Protein AF-A0A4V1LN68-F1 (afdb_monomer_lite)

Radius of gyration: 24.45 Å; chains: 1; bounding box: 50×99×62 Å

Structure (mmCIF, N/CA/C/O backbone):
data_AF-A0A4V1LN68-F1
#
_entry.id   AF-A0A4V1LN68-F1
#
loop_
_atom_site.group_PDB
_atom_site.id
_atom_site.type_symbol
_atom_site.label_atom_id
_atom_site.label_alt_id
_atom_site.label_comp_id
_atom_site.label_asym_id
_atom_site.label_entity_id
_atom_site.label_seq_id
_atom_site.pdbx_PDB_ins_code
_atom_site.Cartn_x
_atom_site.Cartn_y
_atom_site.Cartn_z
_atom_site.occupancy
_atom_site.B_iso_or_equiv
_atom_site.auth_seq_id
_atom_site.auth_comp_id
_atom_site.auth_asym_id
_atom_site.auth_atom_id
_atom_site.pdbx_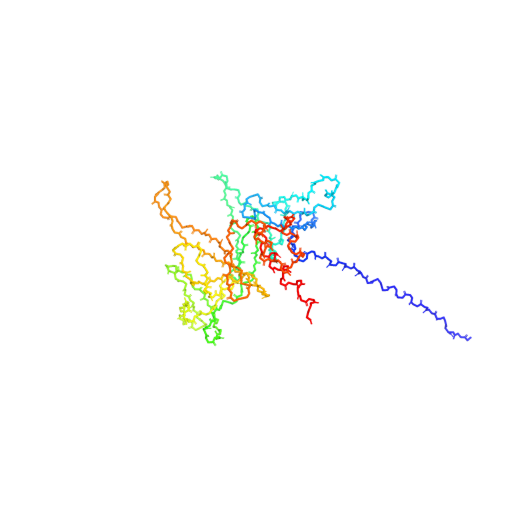PDB_model_num
ATOM 1 N N . MET A 1 1 ? -8.115 -66.560 36.938 1.00 42.66 1 MET A N 1
ATOM 2 C CA . MET A 1 1 ? -8.074 -66.387 35.471 1.00 42.66 1 MET A CA 1
ATOM 3 C C . MET A 1 1 ? -8.540 -64.966 35.202 1.00 42.66 1 MET A C 1
ATOM 5 O O . MET A 1 1 ? -9.551 -64.562 35.757 1.00 42.66 1 MET A O 1
ATOM 9 N N . ILE A 1 2 ? -7.684 -64.181 34.559 1.00 44.59 2 ILE A N 1
ATOM 10 C CA . ILE A 1 2 ? -7.639 -62.715 34.603 1.00 44.59 2 ILE A CA 1
ATOM 11 C C . ILE A 1 2 ? -7.965 -62.177 33.198 1.00 44.59 2 ILE A C 1
ATOM 13 O O . ILE A 1 2 ? -7.605 -62.824 32.218 1.00 44.59 2 ILE A O 1
ATOM 17 N N . LEU A 1 3 ? -8.537 -60.965 33.171 1.00 42.34 3 LEU A N 1
ATOM 18 C CA . LEU A 1 3 ? -8.740 -59.994 32.075 1.00 42.34 3 LEU A CA 1
ATOM 19 C C . LEU A 1 3 ? -10.069 -60.057 31.279 1.00 42.34 3 LEU A C 1
ATOM 21 O O . LEU A 1 3 ? -10.573 -61.148 31.033 1.00 42.34 3 LEU A O 1
ATOM 25 N N . PRO A 1 4 ? -10.577 -58.913 30.745 1.00 52.09 4 PRO A N 1
ATOM 26 C CA . PRO A 1 4 ? -10.216 -57.515 31.043 1.00 52.09 4 PRO A CA 1
ATOM 27 C C . PRO A 1 4 ? -11.391 -56.551 31.301 1.00 52.09 4 PRO A C 1
ATOM 29 O O . PRO A 1 4 ? -12.467 -56.622 30.709 1.00 52.09 4 PRO A O 1
ATOM 32 N N . HIS A 1 5 ? -11.083 -55.543 32.120 1.00 48.06 5 HIS A N 1
ATOM 33 C CA . HIS A 1 5 ? -11.736 -54.240 32.149 1.00 48.06 5 HIS A CA 1
ATOM 34 C C . HIS A 1 5 ? -11.824 -53.628 30.743 1.00 48.06 5 HIS A C 1
ATOM 36 O O . HIS A 1 5 ? -10.808 -53.358 30.104 1.00 48.06 5 HIS A O 1
ATOM 42 N N . LYS A 1 6 ? -13.046 -53.332 30.292 1.00 47.41 6 LYS A N 1
ATOM 43 C CA . LYS A 1 6 ? -13.277 -52.368 29.213 1.00 47.41 6 LYS A CA 1
ATOM 44 C C . LYS A 1 6 ? -13.117 -50.966 29.791 1.00 47.41 6 LYS A C 1
ATOM 46 O O . LYS A 1 6 ? -14.078 -50.359 30.253 1.00 47.41 6 LYS A O 1
ATOM 51 N N . SER A 1 7 ? -11.883 -50.478 29.788 1.00 51.97 7 SER A N 1
ATOM 52 C CA . SER A 1 7 ? -11.580 -49.062 29.964 1.00 51.97 7 SER A CA 1
ATOM 53 C C . SER A 1 7 ? -12.221 -48.299 28.806 1.00 51.97 7 SER A C 1
ATOM 55 O O . SER A 1 7 ? -11.706 -48.305 27.689 1.00 51.97 7 SER A O 1
ATOM 57 N N . PHE A 1 8 ? -13.378 -47.687 29.052 1.00 51.31 8 PHE A N 1
ATOM 58 C CA . PHE A 1 8 ? -13.959 -46.711 28.139 1.00 51.31 8 PHE A CA 1
ATOM 59 C C . PHE A 1 8 ? -13.068 -45.471 28.219 1.00 51.31 8 PHE A C 1
ATOM 61 O O . PHE A 1 8 ? -13.162 -44.662 29.140 1.00 51.31 8 PHE A O 1
ATOM 68 N N . LEU A 1 9 ? -12.101 -45.412 27.309 1.00 52.09 9 LEU A N 1
ATOM 69 C CA . LEU A 1 9 ? -11.161 -44.316 27.173 1.00 52.09 9 LEU A CA 1
ATOM 70 C C . LEU A 1 9 ? -11.972 -43.115 26.684 1.00 52.09 9 LEU A C 1
ATOM 72 O O . LEU A 1 9 ? -12.271 -42.984 25.499 1.00 52.09 9 LEU A O 1
ATOM 76 N N . LEU A 1 10 ? -12.411 -42.291 27.635 1.00 47.72 10 LEU A N 1
ATOM 77 C CA . LEU A 1 10 ? -13.058 -41.013 27.391 1.00 47.72 10 LEU A CA 1
ATOM 78 C C . LEU A 1 10 ? -11.982 -40.089 26.816 1.00 47.72 10 LEU A C 1
ATOM 80 O O . LEU A 1 10 ? -11.320 -39.341 27.532 1.00 47.72 10 LEU A O 1
ATOM 84 N N . LEU A 1 11 ? -11.735 -40.232 25.515 1.00 51.72 11 LEU A N 1
ATOM 85 C CA . LEU A 1 11 ? -10.884 -39.345 24.747 1.00 51.72 11 LEU A CA 1
ATOM 86 C C . LEU A 1 11 ? -11.639 -38.017 24.656 1.00 51.72 11 LEU A C 1
ATOM 88 O O . LEU A 1 11 ? -12.382 -37.758 23.712 1.00 51.72 11 LEU A O 1
ATOM 92 N N . ALA A 1 12 ? -11.506 -37.202 25.701 1.00 53.25 12 ALA A N 1
ATOM 93 C CA . ALA A 1 12 ? -11.827 -35.794 25.645 1.00 53.25 12 ALA A CA 1
ATOM 94 C C . ALA A 1 12 ? -10.918 -35.196 24.569 1.00 53.25 12 ALA A C 1
ATOM 96 O O . ALA A 1 12 ? -9.774 -34.825 24.827 1.00 53.25 12 ALA A O 1
ATOM 97 N N . PHE A 1 13 ? -11.424 -35.156 23.337 1.00 49.31 13 PHE A N 1
ATOM 98 C CA . PHE A 1 13 ? -10.959 -34.245 22.310 1.00 49.31 13 PHE A CA 1
ATOM 99 C C . PHE A 1 13 ? -11.198 -32.838 22.863 1.00 49.31 13 PHE A C 1
ATOM 101 O O . PHE A 1 13 ? -12.195 -32.181 22.577 1.00 49.31 13 PHE A O 1
ATOM 108 N N . VAL A 1 14 ? -10.266 -32.373 23.692 1.00 48.75 14 VAL A N 1
ATOM 109 C CA . VAL A 1 14 ? -10.004 -30.955 23.872 1.00 48.75 14 VAL A CA 1
ATOM 110 C C . VAL A 1 14 ? -9.409 -30.525 22.539 1.00 48.75 14 VAL A C 1
ATOM 112 O O . VAL A 1 14 ? -8.200 -30.396 22.394 1.00 48.75 14 VAL A O 1
ATOM 115 N N . ILE A 1 15 ? -10.260 -30.402 21.516 1.00 51.56 15 ILE A N 1
ATOM 116 C CA . ILE A 1 15 ? -9.952 -29.536 20.391 1.00 51.56 15 ILE A CA 1
ATOM 117 C C . ILE A 1 15 ? -9.868 -28.178 21.068 1.00 51.56 15 ILE A C 1
ATOM 119 O O . ILE A 1 15 ? -10.894 -27.706 21.573 1.00 51.56 15 ILE A O 1
ATOM 123 N N . PRO A 1 16 ? -8.685 -27.554 21.170 1.00 46.03 16 PRO A N 1
ATOM 124 C CA . PRO A 1 16 ? -8.695 -26.158 21.492 1.00 46.03 16 PRO A CA 1
ATOM 125 C C . PRO A 1 16 ? -9.410 -25.531 20.301 1.00 46.03 16 PRO A C 1
ATOM 127 O O . PRO A 1 16 ? -8.868 -25.444 19.199 1.00 46.03 16 PRO A O 1
ATOM 130 N N . LEU A 1 17 ? -10.666 -25.142 20.509 1.00 41.31 17 LEU A N 1
ATOM 131 C CA . LEU A 1 17 ? -11.310 -24.103 19.732 1.00 41.31 17 LEU A CA 1
ATOM 132 C C . LEU A 1 17 ? -10.496 -22.837 20.018 1.00 41.31 17 LEU A C 1
ATOM 134 O O . LEU A 1 17 ? -10.944 -21.926 20.706 1.00 41.31 17 LEU A O 1
ATOM 138 N N . PHE A 1 18 ? -9.255 -22.789 19.527 1.00 40.06 18 PHE A N 1
ATOM 139 C CA . PHE A 1 18 ? -8.615 -21.543 19.193 1.00 40.06 18 PHE A CA 1
ATOM 140 C C . PHE A 1 18 ? -9.486 -21.006 18.074 1.00 40.06 18 PHE A C 1
ATOM 142 O O . PHE A 1 18 ? -9.263 -21.268 16.894 1.00 40.06 18 PHE A O 1
ATOM 149 N N . SER A 1 19 ? -10.556 -20.321 18.471 1.00 37.38 19 SER A N 1
ATOM 150 C CA . SER A 1 19 ? -11.294 -19.434 17.608 1.00 37.38 19 SER A CA 1
ATOM 151 C C . SER A 1 19 ? -10.300 -18.357 17.193 1.00 37.38 19 SER A C 1
ATOM 153 O O . SER A 1 19 ? -10.249 -17.268 17.764 1.00 37.38 19 SER A O 1
ATOM 155 N N . PHE A 1 20 ? -9.481 -18.661 16.191 1.00 41.38 20 PHE A N 1
ATOM 156 C CA . PHE A 1 20 ? -8.832 -17.672 15.358 1.00 41.38 20 PHE A CA 1
ATOM 157 C C . PHE A 1 20 ? -9.918 -17.005 14.510 1.00 41.38 20 PHE A C 1
ATOM 159 O O . PHE A 1 20 ? -9.852 -16.978 13.293 1.00 41.38 20 PHE A O 1
ATOM 166 N N . SER A 1 21 ? -10.917 -16.409 15.162 1.00 40.12 21 SER A N 1
ATOM 167 C CA . SER A 1 21 ? -11.626 -15.278 14.586 1.00 40.12 21 SER A CA 1
ATOM 168 C C . SER A 1 21 ? -10.712 -14.065 14.761 1.00 40.12 21 SER A C 1
ATOM 170 O O . SER A 1 21 ? -11.018 -13.123 15.492 1.00 40.12 21 SER A O 1
ATOM 172 N N . GLN A 1 22 ? -9.529 -14.116 14.140 1.00 54.28 22 GLN A N 1
ATOM 173 C CA . GLN A 1 22 ? -8.776 -12.900 13.879 1.00 54.28 22 GLN A CA 1
ATOM 174 C C . GLN A 1 22 ? -9.647 -12.111 12.906 1.00 54.28 22 GLN A C 1
ATOM 176 O O . GLN A 1 22 ? -10.048 -12.647 11.881 1.00 54.28 22 GLN A O 1
ATOM 181 N N . ASN A 1 23 ? -10.016 -10.877 13.241 1.00 67.50 23 ASN A N 1
ATOM 182 C CA . ASN A 1 23 ? -10.786 -10.028 12.335 1.00 67.50 23 ASN A CA 1
ATOM 183 C C . ASN A 1 23 ? -9.949 -9.761 11.066 1.00 67.50 23 ASN A C 1
ATOM 185 O O . ASN A 1 23 ? -9.193 -8.794 11.026 1.00 67.50 23 ASN A O 1
ATOM 189 N N . GLU A 1 24 ? -10.051 -10.625 10.049 1.00 71.31 24 GLU A N 1
ATOM 190 C CA . GLU A 1 24 ? -9.116 -10.698 8.906 1.00 71.31 24 GLU A CA 1
ATOM 191 C C . GLU A 1 24 ? -9.056 -9.421 8.054 1.00 71.31 24 GLU A C 1
ATOM 193 O O . GLU A 1 24 ? -8.094 -9.190 7.311 1.00 71.31 24 GLU A O 1
ATOM 198 N N . PHE A 1 25 ? -10.082 -8.581 8.183 1.00 86.69 25 PHE A N 1
ATOM 199 C CA . PHE A 1 25 ? -10.267 -7.336 7.441 1.00 86.69 25 PHE A CA 1
ATOM 200 C C . PHE A 1 25 ? -10.075 -6.089 8.309 1.00 86.69 25 PHE A C 1
ATOM 202 O O . PHE A 1 25 ? -10.583 -5.018 7.972 1.00 86.69 25 PHE A O 1
ATOM 209 N N . LEU A 1 26 ? -9.387 -6.225 9.443 1.00 91.38 26 LEU A N 1
ATOM 210 C CA . LEU A 1 26 ? -8.980 -5.113 10.293 1.00 91.38 26 LEU A CA 1
ATOM 211 C C . LEU A 1 26 ? -7.458 -5.044 10.402 1.00 91.38 26 LEU A C 1
ATOM 213 O O . LEU A 1 26 ? -6.753 -6.054 10.365 1.00 91.38 26 LEU A O 1
ATOM 217 N N . ASP A 1 27 ? -6.981 -3.825 10.605 1.00 95.69 27 ASP A N 1
ATOM 218 C CA . ASP A 1 27 ? -5.644 -3.569 11.111 1.00 95.69 27 ASP A CA 1
ATOM 219 C C . ASP A 1 27 ? -5.596 -3.888 12.612 1.00 95.69 27 ASP A C 1
ATOM 221 O O . ASP A 1 27 ? -6.621 -4.076 13.281 1.00 95.69 27 ASP A O 1
ATOM 225 N N . TYR A 1 28 ? -4.394 -3.903 13.179 1.00 96.25 28 TYR A N 1
ATOM 226 C CA . TYR A 1 28 ? -4.253 -3.942 14.630 1.00 96.25 28 TYR A CA 1
ATOM 227 C C . TYR A 1 28 ? -2.987 -3.253 15.115 1.00 96.25 28 TYR A C 1
ATOM 229 O O . TYR A 1 28 ? -1.998 -3.122 14.396 1.00 96.25 28 TYR A O 1
ATOM 237 N N . GLY A 1 29 ? -3.000 -2.858 16.382 1.00 96.19 29 GLY A N 1
ATOM 238 C CA . GLY A 1 29 ? -1.821 -2.418 17.113 1.00 96.19 29 GLY A CA 1
ATOM 239 C C . GLY A 1 29 ? -1.496 -3.391 18.240 1.00 96.19 29 GLY A C 1
ATOM 240 O O . GLY A 1 29 ? -2.403 -3.870 18.912 1.00 96.19 29 GLY A O 1
ATOM 241 N N . ILE A 1 30 ? -0.206 -3.655 18.460 1.00 97.12 30 ILE A N 1
ATOM 242 C CA . ILE A 1 30 ? 0.302 -4.383 19.631 1.00 97.12 30 ILE A CA 1
ATOM 243 C C . ILE A 1 30 ? 1.003 -3.387 20.546 1.00 97.12 30 ILE A C 1
ATOM 245 O O . ILE A 1 30 ? 1.971 -2.722 20.145 1.00 97.12 30 ILE A O 1
ATOM 249 N N . ASP A 1 31 ? 0.480 -3.231 21.755 1.00 96.00 31 ASP A N 1
ATOM 250 C CA . ASP A 1 31 ? 0.953 -2.231 22.700 1.00 96.00 31 ASP A CA 1
ATOM 251 C C . ASP A 1 31 ? 2.236 -2.686 23.426 1.00 96.00 31 ASP A C 1
ATOM 253 O O . ASP A 1 31 ? 2.820 -3.742 23.154 1.00 96.00 31 ASP A O 1
ATOM 257 N N . ARG A 1 32 ? 2.729 -1.871 24.362 1.00 93.44 32 ARG A N 1
ATOM 258 C CA . ARG A 1 32 ? 3.939 -2.214 25.125 1.00 93.44 32 ARG A CA 1
ATOM 259 C C . ARG A 1 32 ? 3.742 -3.418 26.052 1.00 93.44 32 ARG A C 1
ATOM 261 O O . ARG A 1 32 ? 4.716 -4.138 26.270 1.00 93.44 32 ARG A O 1
ATOM 268 N N . LYS A 1 33 ? 2.516 -3.663 26.521 1.00 95.81 33 LYS A N 1
ATOM 269 C CA . LYS A 1 33 ? 2.124 -4.801 27.364 1.00 95.81 33 LYS A CA 1
ATOM 270 C C . LYS A 1 33 ? 1.866 -6.089 26.568 1.00 95.81 33 LYS A C 1
ATOM 272 O O . LYS A 1 33 ? 1.777 -7.144 27.179 1.00 95.81 33 LYS A O 1
ATOM 277 N N . ASN A 1 34 ? 1.912 -6.028 25.232 1.00 95.06 34 ASN A N 1
ATOM 278 C CA . ASN A 1 34 ? 1.533 -7.092 24.286 1.00 95.06 34 ASN A CA 1
ATOM 279 C C . ASN A 1 34 ? 0.021 -7.276 24.113 1.00 95.06 34 ASN A C 1
ATOM 281 O O . ASN A 1 34 ? -0.400 -8.270 23.523 1.00 95.06 34 ASN A O 1
ATOM 285 N N . ASP A 1 35 ? -0.779 -6.309 24.547 1.00 94.94 35 ASP A N 1
ATOM 286 C CA . ASP A 1 35 ? -2.206 -6.306 24.265 1.00 94.94 35 ASP A CA 1
ATOM 287 C C . ASP A 1 35 ? -2.425 -5.925 22.796 1.00 94.94 35 ASP A C 1
ATOM 289 O O . ASP A 1 35 ? -1.753 -5.037 22.255 1.00 94.94 35 ASP A O 1
ATOM 293 N N . THR A 1 36 ? -3.338 -6.635 22.131 1.00 95.31 36 THR A N 1
ATOM 294 C CA . THR A 1 36 ? -3.666 -6.412 20.718 1.00 95.31 36 THR A CA 1
ATOM 295 C C . THR A 1 36 ? -5.019 -5.732 20.601 1.00 95.31 36 THR A C 1
ATOM 297 O O . THR A 1 36 ? -6.026 -6.273 21.055 1.00 95.31 36 THR A O 1
ATOM 300 N N . THR A 1 37 ? -5.049 -4.584 19.934 1.00 95.44 37 THR A N 1
ATOM 301 C CA . THR A 1 37 ? -6.282 -3.847 19.645 1.00 95.44 37 THR A CA 1
ATOM 302 C C . THR A 1 37 ? -6.549 -3.893 18.150 1.00 95.44 37 THR A C 1
ATOM 304 O O . THR A 1 37 ? -5.720 -3.428 17.367 1.00 95.44 37 THR A O 1
ATOM 307 N N . TYR A 1 38 ? -7.706 -4.422 17.753 1.00 95.69 38 TYR A N 1
ATOM 308 C CA . TYR A 1 38 ? -8.130 -4.497 16.354 1.00 95.69 38 TYR A CA 1
ATOM 309 C C . TYR A 1 38 ? -8.967 -3.276 15.973 1.00 95.69 38 TYR A C 1
ATOM 311 O O . TYR A 1 38 ? -9.812 -2.821 16.744 1.00 95.69 38 TYR A O 1
ATOM 319 N N . GLY A 1 39 ? -8.761 -2.749 14.772 1.00 95.25 39 GLY A N 1
ATOM 320 C CA . GLY A 1 39 ? -9.480 -1.569 14.309 1.00 95.25 39 GLY A CA 1
ATOM 321 C C . GLY A 1 39 ? -9.096 -1.152 12.900 1.00 95.25 39 GLY A C 1
ATOM 322 O O . GLY A 1 39 ? -8.467 -1.901 12.163 1.00 95.25 39 GLY A O 1
ATOM 323 N N . THR A 1 40 ? -9.479 0.061 12.521 1.00 95.50 40 THR A N 1
ATOM 324 C CA . THR A 1 40 ? -9.001 0.698 11.290 1.00 95.50 40 THR A CA 1
ATOM 325 C C . THR A 1 40 ? -8.002 1.785 11.626 1.00 95.50 40 THR A C 1
ATOM 327 O O . THR A 1 40 ? -8.240 2.600 12.522 1.00 95.50 40 THR A O 1
ATOM 330 N N . ILE A 1 41 ? -6.868 1.809 10.929 1.00 95.00 41 ILE A N 1
ATOM 331 C CA . ILE A 1 41 ? -5.905 2.894 11.096 1.00 95.00 41 ILE A CA 1
ATOM 332 C C . ILE A 1 41 ? -6.352 4.101 10.261 1.00 95.00 41 ILE A C 1
ATOM 334 O O . ILE A 1 41 ? -6.748 3.957 9.107 1.00 95.00 41 ILE A O 1
ATOM 338 N N . ARG A 1 42 ? -6.325 5.293 10.866 1.00 91.81 42 ARG A N 1
ATOM 339 C CA . ARG A 1 42 ? -6.735 6.571 10.264 1.00 91.81 42 ARG A CA 1
ATOM 340 C C . ARG A 1 42 ? -5.713 7.664 10.536 1.00 91.81 42 ARG A C 1
ATOM 342 O O . ARG A 1 42 ? -4.994 7.605 11.535 1.00 91.81 42 ARG A O 1
ATOM 349 N N . ASN A 1 43 ? -5.664 8.682 9.681 1.00 84.69 43 ASN A N 1
ATOM 350 C CA . ASN A 1 43 ? -4.685 9.773 9.712 1.00 84.69 43 ASN A CA 1
ATOM 351 C C . ASN A 1 43 ? -3.233 9.266 9.753 1.00 84.69 43 ASN A C 1
ATOM 353 O O . ASN A 1 43 ? -2.347 9.889 10.344 1.00 84.69 43 ASN A O 1
ATOM 357 N N . ALA A 1 44 ? -3.028 8.116 9.113 1.00 71.06 44 ALA A N 1
ATOM 358 C CA . ALA A 1 44 ? -1.832 7.287 9.043 1.00 71.06 44 ALA A CA 1
ATOM 359 C C . ALA A 1 44 ? -0.498 8.045 8.924 1.00 71.06 44 ALA A C 1
ATOM 361 O O . ALA A 1 44 ? 0.482 7.718 9.587 1.00 71.06 44 ALA A O 1
ATOM 362 N N . ILE A 1 45 ? -0.469 9.059 8.060 1.00 66.69 45 ILE A N 1
ATOM 363 C CA . ILE A 1 45 ? 0.752 9.764 7.644 1.00 66.69 45 ILE A CA 1
ATOM 364 C C . ILE A 1 45 ? 1.072 10.940 8.589 1.00 66.69 45 ILE A C 1
ATOM 366 O O . ILE A 1 45 ? 2.148 11.531 8.532 1.00 66.69 45 ILE A O 1
ATOM 370 N N . THR A 1 46 ? 0.162 11.282 9.505 1.00 71.00 46 THR A N 1
ATOM 371 C CA . THR A 1 46 ? 0.333 12.408 10.430 1.00 71.00 46 THR A CA 1
ATOM 372 C C . THR A 1 46 ? 0.854 11.946 11.793 1.00 71.00 46 THR A C 1
ATOM 374 O O . THR A 1 46 ? 0.621 10.815 12.219 1.00 71.00 46 THR A O 1
ATOM 377 N N . LYS A 1 47 ? 1.457 12.865 12.565 1.00 68.00 47 LYS A N 1
ATOM 378 C CA . LYS A 1 47 ? 1.796 12.644 13.992 1.00 68.00 47 LYS A CA 1
ATOM 379 C C . LYS A 1 47 ? 0.586 12.246 14.857 1.00 68.00 47 LYS A C 1
ATOM 381 O O . LYS A 1 47 ? 0.750 11.798 15.992 1.00 68.00 47 LYS A O 1
ATOM 386 N N . ASN A 1 48 ? -0.621 12.421 14.323 1.00 79.12 48 ASN A N 1
ATOM 387 C CA . ASN A 1 48 ? -1.891 12.120 14.960 1.00 79.12 48 ASN A CA 1
ATOM 388 C C . ASN A 1 48 ? -2.527 10.836 14.416 1.00 79.12 48 ASN A C 1
ATOM 390 O O . ASN A 1 48 ? -3.737 10.693 14.536 1.00 79.12 48 ASN A O 1
ATOM 394 N N . GLY A 1 49 ? -1.755 9.911 13.837 1.00 89.75 49 GLY A N 1
ATOM 395 C CA . GLY A 1 49 ? -2.274 8.604 13.440 1.00 89.75 49 GLY A CA 1
ATOM 396 C C . GLY A 1 49 ? -3.020 7.913 14.589 1.00 89.75 49 GLY A C 1
ATOM 397 O O . GLY A 1 49 ? -2.541 7.869 15.733 1.00 89.75 49 GLY A O 1
ATOM 398 N N . LEU A 1 50 ? -4.203 7.378 14.285 1.00 94.75 50 LEU A N 1
ATOM 399 C CA . LEU A 1 50 ? -5.106 6.727 15.234 1.00 94.75 50 LEU A CA 1
ATOM 400 C C . LEU A 1 50 ? -5.438 5.311 14.774 1.00 94.75 50 LEU A C 1
ATOM 402 O O . LEU A 1 50 ? -5.618 5.074 13.586 1.00 94.75 50 LEU A O 1
ATOM 406 N N . LEU A 1 51 ? -5.610 4.401 15.725 1.00 95.62 51 LEU A N 1
ATOM 407 C CA . LEU A 1 51 ? -6.340 3.155 15.533 1.00 95.62 51 LEU A CA 1
ATOM 408 C C . LEU A 1 51 ? -7.754 3.327 16.094 1.00 95.62 51 LEU A C 1
ATOM 410 O O . LEU A 1 51 ? -7.924 3.691 17.260 1.00 95.62 51 LEU A O 1
ATOM 414 N N . VAL A 1 52 ? -8.759 3.106 15.253 1.00 95.56 52 VAL A N 1
ATOM 415 C CA . VAL A 1 52 ? -10.177 3.272 15.579 1.00 95.56 52 VAL A CA 1
ATOM 416 C C . VAL A 1 52 ? -10.815 1.899 15.750 1.00 95.56 52 VAL A C 1
ATOM 418 O O . VAL A 1 52 ? -10.964 1.139 14.797 1.00 95.56 52 VAL A O 1
ATOM 421 N N . GLU A 1 53 ? -11.176 1.582 16.987 1.00 95.06 53 GLU A N 1
ATOM 422 C CA . GLU A 1 53 ? -11.757 0.312 17.416 1.00 95.06 53 GLU A CA 1
ATOM 423 C C . GLU A 1 53 ? -13.276 0.463 17.570 1.00 95.06 53 GLU A C 1
ATOM 425 O O . GLU A 1 53 ? -13.760 1.446 18.139 1.00 95.06 53 GLU A O 1
ATOM 430 N N . LYS A 1 54 ? -14.051 -0.521 17.105 1.00 92.00 54 LYS A N 1
ATOM 431 C CA . LYS A 1 54 ? -15.503 -0.552 17.330 1.00 92.00 54 LYS A CA 1
ATOM 432 C C . LYS A 1 54 ? -15.793 -0.760 18.816 1.00 92.00 54 LYS A C 1
ATOM 434 O O . LYS A 1 54 ? -15.315 -1.718 19.414 1.00 92.00 54 LYS A O 1
ATOM 439 N N . ASN A 1 55 ? -16.596 0.114 19.419 1.00 90.19 55 ASN A N 1
ATOM 440 C CA . ASN A 1 55 ? -16.945 -0.014 20.829 1.00 90.19 55 ASN A CA 1
ATOM 441 C C . ASN A 1 55 ? -18.048 -1.076 21.007 1.00 90.19 55 ASN A C 1
ATOM 443 O O . ASN A 1 55 ? -19.170 -0.849 20.552 1.00 90.19 55 ASN A O 1
ATOM 447 N N . PRO A 1 56 ? -17.796 -2.194 21.714 1.00 84.38 56 PRO A N 1
ATOM 448 C CA . PRO A 1 56 ? -18.820 -3.216 21.937 1.00 84.38 56 PRO A CA 1
ATOM 449 C C . PRO A 1 56 ? -19.963 -2.725 22.839 1.00 84.38 56 PRO A C 1
ATOM 451 O O . PRO A 1 56 ? -21.058 -3.270 22.789 1.00 84.38 56 PRO A O 1
ATOM 454 N N . LYS A 1 57 ? -19.731 -1.672 23.636 1.00 85.62 57 LYS A N 1
ATOM 455 C CA . LYS A 1 57 ? -20.723 -1.059 24.537 1.00 85.62 57 LYS A CA 1
ATOM 456 C C . LYS A 1 57 ? -21.392 0.184 23.939 1.00 85.62 57 LYS A C 1
ATOM 458 O O . LYS A 1 57 ? -21.802 1.080 24.673 1.00 85.62 57 LYS A O 1
ATOM 463 N N . SER A 1 58 ? -21.433 0.297 22.611 1.00 82.56 58 SER A N 1
ATOM 464 C CA . SER A 1 58 ? -21.916 1.505 21.925 1.00 82.56 58 SER A CA 1
ATOM 465 C C . SER A 1 58 ? -23.382 1.834 22.225 1.00 82.56 58 SER A C 1
ATOM 467 O O . SER A 1 58 ? -23.748 3.007 22.251 1.00 82.56 58 SER A O 1
ATOM 469 N N . THR A 1 59 ? -24.207 0.824 22.504 1.00 79.19 59 THR A N 1
ATOM 470 C CA . THR A 1 59 ? -25.617 0.981 22.893 1.00 79.19 59 THR A CA 1
ATOM 471 C C . THR A 1 59 ? -25.784 1.628 24.267 1.00 79.19 59 THR A C 1
ATOM 473 O O . THR A 1 59 ? -26.721 2.394 24.468 1.00 79.19 59 THR A O 1
ATOM 476 N N . GLU A 1 60 ? -24.859 1.373 25.195 1.00 81.44 60 GLU A N 1
ATOM 477 C CA . GLU A 1 60 ? -24.909 1.888 26.569 1.00 81.44 60 GLU A CA 1
ATOM 478 C C . GLU A 1 60 ? -24.426 3.340 26.653 1.00 81.44 60 GLU A C 1
ATOM 480 O O . GLU A 1 60 ? -25.025 4.161 27.343 1.00 81.44 60 GLU A O 1
ATOM 485 N N . ASN A 1 61 ? -23.341 3.677 25.949 1.00 82.19 61 ASN A N 1
ATOM 486 C CA . ASN A 1 61 ? -22.657 4.965 26.108 1.00 82.19 61 ASN A CA 1
ATOM 487 C C . ASN A 1 61 ? -22.751 5.896 24.887 1.00 82.19 61 ASN A C 1
ATOM 489 O O . ASN A 1 61 ? -22.143 6.966 24.899 1.00 82.19 61 ASN A O 1
ATOM 493 N N . ARG A 1 62 ? -23.481 5.497 23.833 1.00 83.00 62 ARG A N 1
ATOM 494 C CA . ARG A 1 62 ? -23.641 6.219 22.551 1.00 83.00 62 ARG A CA 1
ATOM 495 C C . ARG A 1 62 ? -22.332 6.516 21.803 1.00 83.00 62 ARG A C 1
ATOM 497 O O . ARG A 1 62 ? -22.346 7.239 20.809 1.00 83.00 62 ARG A O 1
ATOM 504 N N . LEU A 1 63 ? -21.203 5.954 22.233 1.00 88.12 63 LEU A N 1
ATOM 505 C CA . LEU A 1 63 ? -19.917 6.078 21.551 1.00 88.12 63 LEU A CA 1
ATOM 506 C C . LEU A 1 63 ? -19.736 4.880 20.626 1.00 88.12 63 LEU A C 1
ATOM 508 O O . LEU A 1 63 ? -19.536 3.761 21.093 1.00 88.12 63 LEU A O 1
ATOM 512 N N . MET A 1 64 ? -19.780 5.107 19.313 1.00 88.56 64 MET A N 1
ATOM 513 C CA . MET A 1 64 ? -19.621 4.030 18.325 1.00 88.56 64 MET A CA 1
ATOM 514 C C . MET A 1 64 ? -18.194 3.474 18.279 1.00 88.56 64 MET A C 1
ATOM 516 O O . MET A 1 64 ? -18.004 2.275 18.070 1.00 88.56 64 MET A O 1
ATOM 520 N N . PHE A 1 65 ? -17.195 4.325 18.529 1.00 94.12 65 PHE A N 1
ATOM 521 C CA . PHE A 1 65 ? -15.786 3.978 18.384 1.00 94.12 65 PHE A CA 1
ATOM 522 C C . PHE A 1 65 ? -14.943 4.432 19.573 1.00 94.12 65 PHE A C 1
ATOM 524 O O . PHE A 1 65 ? -15.220 5.452 20.206 1.00 94.12 65 PHE A O 1
ATOM 531 N N . ARG A 1 66 ? -13.874 3.680 19.839 1.00 94.06 66 ARG A N 1
ATOM 532 C CA . ARG A 1 66 ? -12.757 4.068 20.701 1.00 94.06 66 ARG A CA 1
ATOM 533 C C . ARG A 1 66 ? -11.564 4.408 19.821 1.00 94.06 66 ARG A C 1
ATOM 535 O O . ARG A 1 66 ? -11.303 3.730 18.833 1.00 94.06 66 ARG A O 1
ATOM 542 N N . THR A 1 67 ? -10.831 5.454 20.177 1.00 94.31 67 THR A N 1
ATOM 543 C CA . THR A 1 67 ? -9.665 5.905 19.409 1.00 94.31 67 THR A CA 1
ATOM 544 C C . THR A 1 67 ? -8.395 5.743 20.222 1.00 94.31 67 THR A C 1
ATOM 546 O O . TH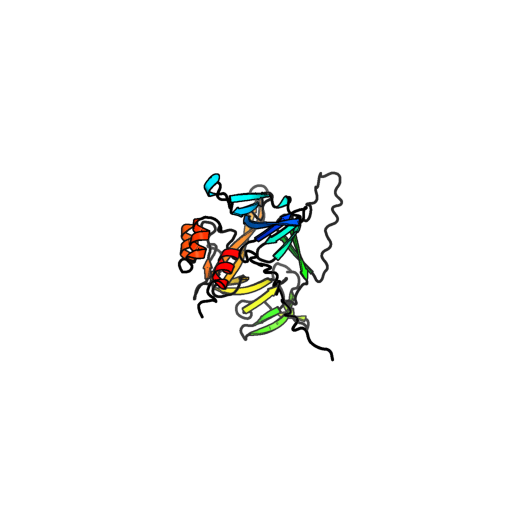R A 1 67 ? -8.317 6.212 21.358 1.00 94.31 67 THR A O 1
ATOM 549 N N . HIS A 1 68 ? -7.372 5.161 19.610 1.00 94.94 68 HIS A N 1
ATOM 550 C CA . HIS A 1 68 ? -6.096 4.864 20.245 1.00 94.94 68 HIS A CA 1
ATOM 551 C C . HIS A 1 68 ? -4.963 5.527 19.466 1.00 94.94 68 HIS A C 1
ATOM 553 O O . HIS A 1 68 ? -4.854 5.345 18.258 1.00 94.94 68 HIS A O 1
ATOM 559 N N . LYS A 1 69 ? -4.093 6.295 20.129 1.00 93.88 69 LYS A N 1
ATOM 560 C CA . LYS A 1 69 ? -2.959 6.945 19.448 1.00 93.88 69 LYS A CA 1
ATOM 561 C C . LYS A 1 69 ? -1.924 5.906 19.025 1.00 93.88 69 LYS A C 1
ATOM 563 O O . LYS A 1 69 ? -1.442 5.159 19.878 1.00 93.88 69 LYS A O 1
ATOM 568 N N . LEU A 1 70 ? -1.511 5.920 17.754 1.00 92.94 70 LEU A N 1
ATOM 569 C CA . LEU A 1 70 ? -0.567 4.924 17.237 1.00 92.94 70 LEU A CA 1
ATOM 570 C C . LEU A 1 70 ? 0.768 4.924 17.987 1.00 92.94 70 LEU A C 1
ATOM 572 O O . LEU A 1 70 ? 1.286 3.862 18.296 1.00 92.94 70 LEU A O 1
ATOM 576 N N . ARG A 1 71 ? 1.277 6.092 18.396 1.00 89.62 71 ARG A N 1
ATOM 577 C CA . ARG A 1 71 ? 2.551 6.238 19.135 1.00 89.62 71 ARG A CA 1
ATOM 578 C C . ARG A 1 71 ? 2.668 5.427 20.441 1.00 89.62 71 ARG A C 1
ATOM 580 O O . ARG A 1 71 ? 3.751 5.344 21.017 1.00 89.62 71 ARG A O 1
ATOM 587 N N . HIS A 1 72 ? 1.559 4.914 20.982 1.00 91.88 72 HIS A N 1
ATOM 588 C CA . HIS A 1 72 ? 1.572 4.060 22.177 1.00 91.88 72 HIS A CA 1
ATOM 589 C C . HIS A 1 72 ? 1.800 2.576 21.845 1.00 91.88 72 HIS A C 1
ATOM 591 O O . HIS A 1 72 ? 2.140 1.796 22.736 1.00 91.88 72 HIS A O 1
ATOM 597 N N . TYR A 1 73 ? 1.663 2.197 20.576 1.00 94.81 73 TYR A N 1
ATOM 598 C CA . TYR A 1 73 ? 1.913 0.851 20.088 1.00 94.81 73 TYR A CA 1
ATOM 599 C C . TYR A 1 73 ? 3.389 0.657 19.740 1.00 94.81 73 TYR A C 1
ATOM 601 O O . TYR A 1 73 ? 4.053 1.566 19.247 1.00 94.81 73 TYR A O 1
ATOM 609 N N . LYS A 1 74 ? 3.915 -0.544 20.000 1.00 95.94 74 LYS A N 1
ATOM 610 C CA . LYS A 1 74 ? 5.283 -0.920 19.600 1.00 95.94 74 LYS A CA 1
ATOM 611 C C . LYS A 1 74 ? 5.328 -1.576 18.223 1.00 95.94 74 LYS A C 1
ATOM 613 O O . LYS A 1 74 ? 6.377 -1.583 17.584 1.00 95.94 74 LYS A O 1
ATOM 618 N N . LYS A 1 75 ? 4.207 -2.152 17.786 1.00 96.56 75 LYS A N 1
ATOM 619 C CA . LYS A 1 75 ? 4.019 -2.729 16.454 1.00 96.56 75 LYS A CA 1
ATOM 620 C C . LYS A 1 75 ? 2.609 -2.435 15.972 1.00 96.56 75 LYS A C 1
ATOM 622 O O . LYS A 1 75 ? 1.689 -2.376 16.785 1.00 96.56 75 LYS A O 1
ATOM 627 N N . ILE A 1 76 ? 2.448 -2.325 14.667 1.00 96.19 76 ILE A N 1
ATOM 628 C CA . ILE A 1 76 ? 1.143 -2.264 14.012 1.00 96.19 76 ILE A CA 1
ATOM 629 C C . ILE A 1 76 ? 1.140 -3.231 12.831 1.00 96.19 76 ILE A C 1
ATOM 631 O O . ILE A 1 76 ? 2.180 -3.448 12.212 1.00 96.19 76 ILE A O 1
ATOM 635 N N . ARG A 1 77 ? -0.016 -3.807 12.522 1.00 95.69 77 ARG A N 1
ATOM 636 C CA . ARG A 1 77 ? -0.312 -4.361 11.202 1.00 95.69 77 ARG A CA 1
ATOM 637 C C . ARG A 1 77 ? -1.130 -3.318 10.469 1.00 95.69 77 ARG A C 1
ATOM 639 O O . ARG A 1 77 ? -2.170 -2.923 10.987 1.00 95.69 77 ARG A O 1
ATOM 646 N N . PHE A 1 78 ? -0.657 -2.886 9.311 1.00 94.50 78 PHE A N 1
ATOM 647 C CA . PHE A 1 78 ? -1.366 -1.954 8.446 1.00 94.50 78 PHE A CA 1
ATOM 648 C C . PHE A 1 78 ? -1.356 -2.501 7.026 1.00 94.50 78 PHE A C 1
ATOM 650 O O . PHE A 1 78 ? -0.280 -2.761 6.490 1.00 94.50 78 PHE A O 1
ATOM 657 N N . ASN A 1 79 ? -2.536 -2.691 6.432 1.00 93.50 79 ASN A N 1
ATOM 658 C CA . ASN A 1 79 ? -2.676 -3.247 5.080 1.00 93.50 79 ASN A CA 1
ATOM 659 C C . ASN A 1 79 ? -1.860 -4.541 4.879 1.00 93.50 79 ASN A C 1
ATOM 661 O O . ASN A 1 79 ? -1.118 -4.685 3.913 1.00 93.50 79 ASN A O 1
ATOM 665 N N . ASP A 1 80 ? -1.970 -5.460 5.842 1.00 92.81 80 ASP A N 1
ATOM 666 C CA . ASP A 1 80 ? -1.248 -6.744 5.917 1.00 92.81 80 ASP A CA 1
ATOM 667 C C . ASP A 1 80 ? 0.273 -6.688 6.126 1.00 92.81 80 ASP A C 1
ATOM 669 O O . ASP A 1 80 ? 0.864 -7.707 6.489 1.00 92.81 80 ASP A O 1
ATOM 673 N N . ASP A 1 81 ? 0.895 -5.515 6.042 1.00 93.75 81 ASP A N 1
ATOM 674 C CA . ASP A 1 81 ? 2.300 -5.333 6.388 1.00 93.75 81 ASP A CA 1
ATOM 675 C C . ASP A 1 81 ? 2.463 -5.084 7.902 1.00 93.75 81 ASP A C 1
ATOM 677 O O . ASP A 1 81 ? 1.747 -4.300 8.531 1.00 93.75 81 ASP A O 1
ATOM 681 N N . MET A 1 82 ? 3.439 -5.761 8.512 1.00 96.19 82 MET A N 1
ATOM 682 C CA . MET A 1 82 ? 3.828 -5.532 9.908 1.00 96.19 82 MET A CA 1
ATOM 683 C C . MET A 1 82 ? 4.849 -4.403 9.996 1.00 96.19 82 MET A C 1
ATOM 685 O O . MET A 1 82 ? 5.906 -4.485 9.378 1.00 96.19 82 MET A O 1
ATOM 689 N N . TYR A 1 83 ? 4.594 -3.393 10.818 1.00 95.44 83 TYR A N 1
ATOM 690 C CA . TYR A 1 83 ? 5.528 -2.304 11.075 1.00 95.44 83 TYR A CA 1
ATOM 691 C C . TYR A 1 83 ? 5.911 -2.243 12.553 1.00 95.44 83 TYR A C 1
ATOM 693 O O . TYR A 1 83 ? 5.106 -2.519 13.446 1.00 95.44 83 TYR A O 1
ATOM 701 N N . TRP A 1 84 ? 7.150 -1.842 12.817 1.00 95.06 84 TRP A N 1
ATOM 702 C CA . TRP A 1 84 ? 7.707 -1.664 14.153 1.00 95.06 84 TRP A CA 1
ATOM 703 C C . TRP A 1 84 ? 7.901 -0.184 14.434 1.00 95.06 84 TRP A C 1
ATOM 705 O O . TRP A 1 84 ? 8.359 0.551 13.563 1.00 95.06 84 TRP A O 1
ATOM 715 N N . TYR A 1 85 ? 7.565 0.241 15.649 1.00 91.31 85 TYR A N 1
ATOM 716 C CA . TYR A 1 85 ? 7.776 1.619 16.069 1.00 91.31 85 TYR A CA 1
ATOM 717 C C . TYR A 1 85 ? 9.273 1.934 16.112 1.00 91.31 85 TYR A C 1
ATOM 719 O O . TYR A 1 85 ? 10.055 1.217 16.741 1.00 91.31 85 TYR A O 1
ATOM 727 N N . GLU A 1 86 ? 9.657 3.029 15.475 1.00 87.12 86 GLU A N 1
ATOM 728 C CA . GLU A 1 86 ? 10.996 3.589 15.480 1.00 87.12 86 GLU A CA 1
ATOM 729 C C . GLU A 1 86 ? 10.905 4.997 16.064 1.00 87.12 86 GLU A C 1
ATOM 731 O O . GLU A 1 86 ? 10.250 5.880 15.516 1.00 87.12 86 GLU A O 1
ATOM 736 N N . LYS A 1 87 ? 11.530 5.205 17.227 1.00 77.94 87 LYS A N 1
ATOM 737 C CA . LYS A 1 87 ? 11.464 6.496 17.913 1.00 77.94 87 LYS A CA 1
ATOM 738 C C . LYS A 1 87 ? 12.064 7.575 16.995 1.00 77.94 87 LYS A C 1
ATOM 740 O O . LYS A 1 87 ? 13.231 7.429 16.627 1.00 77.94 87 LYS A O 1
ATOM 745 N N . PRO A 1 88 ? 11.328 8.652 16.666 1.00 68.94 88 PRO A N 1
ATOM 746 C CA . PRO A 1 88 ? 11.880 9.733 15.863 1.00 68.94 88 PRO A CA 1
ATOM 747 C C . PRO A 1 88 ? 13.082 10.347 16.587 1.00 68.94 88 PRO A C 1
ATOM 749 O O . PRO A 1 88 ? 13.067 10.507 17.814 1.00 68.94 88 PRO A O 1
ATOM 752 N N . SER A 1 89 ? 14.136 10.667 15.838 1.00 62.31 89 SER A N 1
ATOM 753 C CA . SER A 1 89 ? 15.282 11.388 16.376 1.00 62.31 89 SER A CA 1
ATOM 754 C C . SER A 1 89 ? 14.827 12.779 16.808 1.00 62.31 89 SER A C 1
ATOM 756 O O . SER A 1 89 ? 14.319 13.568 16.014 1.00 62.31 89 SER A O 1
ATOM 758 N N . VAL A 1 90 ? 14.952 13.076 18.100 1.00 58.00 90 VAL A N 1
ATOM 759 C CA . VAL A 1 90 ? 14.680 14.420 18.610 1.00 58.00 90 VAL A CA 1
ATOM 760 C C . VAL A 1 90 ? 15.919 15.253 18.314 1.00 58.00 90 VAL A C 1
ATOM 762 O O . VAL A 1 90 ? 16.923 15.113 18.999 1.00 58.00 90 VAL A O 1
ATOM 765 N N . THR A 1 91 ? 15.865 16.069 17.265 1.00 52.50 91 THR A N 1
ATOM 766 C CA . THR A 1 91 ? 16.873 17.096 16.986 1.00 52.50 91 THR A CA 1
ATOM 767 C C . THR A 1 91 ? 16.520 18.341 17.789 1.00 52.50 91 THR A C 1
ATOM 769 O O . THR A 1 91 ? 15.650 19.109 17.386 1.00 52.50 91 THR A O 1
ATOM 772 N N . ASP A 1 92 ? 17.171 18.537 18.934 1.00 50.22 92 ASP A N 1
ATOM 773 C CA . ASP A 1 92 ? 17.101 19.789 19.705 1.00 50.22 92 ASP A CA 1
ATOM 774 C C . ASP A 1 92 ? 18.045 20.879 19.155 1.00 50.22 92 ASP A C 1
ATOM 776 O O . ASP A 1 92 ? 18.138 21.969 19.710 1.00 50.22 92 ASP A O 1
ATOM 780 N N . GLY A 1 93 ? 18.726 20.596 18.039 1.00 55.12 93 GLY A N 1
ATOM 781 C CA . GLY A 1 93 ? 19.622 21.523 17.351 1.00 55.12 93 GLY A CA 1
ATOM 782 C C . GLY A 1 93 ? 20.998 21.684 18.001 1.00 55.12 93 GLY A C 1
ATOM 783 O O . GLY A 1 93 ? 21.834 22.369 17.420 1.00 55.12 93 GLY A O 1
ATOM 784 N N . ILE A 1 94 ? 21.260 21.052 19.153 1.00 52.22 94 ILE A N 1
ATOM 785 C CA . ILE A 1 94 ? 22.522 21.212 19.900 1.00 52.22 94 ILE A CA 1
ATOM 786 C C . ILE A 1 94 ? 23.247 19.870 20.059 1.00 52.22 94 ILE A C 1
ATOM 788 O O . ILE A 1 94 ? 24.468 19.815 19.921 1.00 52.22 94 ILE A O 1
ATOM 792 N N . TYR A 1 95 ? 22.517 18.767 20.245 1.00 52.09 95 TYR A N 1
ATOM 793 C CA . TYR A 1 95 ? 23.110 17.434 20.341 1.00 52.09 95 TYR A CA 1
ATOM 794 C C . TYR A 1 95 ? 22.287 16.425 19.547 1.00 52.09 95 TYR A C 1
ATOM 796 O O . TYR A 1 95 ? 21.322 15.855 20.043 1.00 52.09 95 TYR A O 1
ATOM 804 N N . THR A 1 96 ? 22.682 16.134 18.307 1.00 47.12 96 THR A N 1
ATOM 805 C CA . THR A 1 96 ? 22.146 14.951 17.617 1.00 47.12 96 THR A CA 1
ATOM 806 C C . THR A 1 96 ? 23.207 14.207 16.829 1.00 47.12 96 THR A C 1
ATOM 808 O O . THR A 1 96 ? 23.540 14.551 15.703 1.00 47.12 96 THR A O 1
ATOM 811 N N . GLN A 1 97 ? 23.671 13.101 17.406 1.00 44.97 97 GLN A N 1
ATOM 812 C CA . GLN A 1 97 ? 24.078 11.938 16.628 1.00 44.97 97 GLN A CA 1
ATOM 813 C C . GLN A 1 97 ? 22.910 10.952 16.636 1.00 44.97 97 GLN A C 1
ATOM 815 O O . GLN A 1 97 ? 22.906 9.973 17.377 1.00 44.97 97 GLN A O 1
ATOM 820 N N . SER A 1 98 ? 21.869 11.217 15.844 1.00 54.31 98 SER A N 1
ATOM 821 C CA . SER A 1 98 ? 20.982 10.121 15.466 1.00 54.31 98 SER A CA 1
ATOM 822 C C . SER A 1 98 ? 21.723 9.319 14.411 1.00 54.31 98 SER A C 1
ATOM 824 O O . SER A 1 98 ? 21.756 9.727 13.251 1.00 54.31 98 SER A O 1
ATOM 826 N N . THR A 1 99 ? 22.365 8.221 14.801 1.00 56.47 99 THR A N 1
ATOM 827 C CA . THR A 1 99 ? 22.854 7.251 13.824 1.00 56.47 99 THR A CA 1
ATOM 828 C C . THR A 1 99 ? 21.639 6.745 13.043 1.00 56.47 99 THR A C 1
ATOM 830 O O . THR A 1 99 ? 20.722 6.175 13.645 1.00 56.47 99 THR A O 1
ATOM 833 N N . PRO A 1 100 ? 21.556 7.001 11.724 1.00 64.38 100 PRO A N 1
ATOM 834 C CA . PRO A 1 100 ? 20.473 6.468 10.916 1.00 64.38 100 PRO A CA 1
ATOM 835 C C . PRO A 1 100 ? 20.485 4.949 11.051 1.00 64.38 100 PRO A C 1
ATOM 837 O O . PRO A 1 100 ? 21.552 4.331 11.015 1.00 64.38 100 PRO A O 1
ATOM 840 N N . ARG A 1 101 ? 19.313 4.331 11.209 1.00 72.94 101 ARG A N 1
ATOM 841 C CA . ARG A 1 101 ? 19.224 2.874 11.153 1.00 72.94 101 ARG A CA 1
ATOM 842 C C . ARG A 1 101 ? 19.783 2.408 9.812 1.00 72.94 101 ARG A C 1
ATOM 844 O O . ARG A 1 101 ? 19.258 2.773 8.762 1.00 72.94 101 ARG A O 1
ATOM 851 N N . ILE A 1 102 ? 20.830 1.592 9.863 1.00 81.19 102 ILE A N 1
ATOM 852 C CA . ILE A 1 102 ? 21.417 0.975 8.677 1.00 81.19 102 ILE A CA 1
ATOM 853 C C . ILE A 1 102 ? 20.420 -0.074 8.177 1.00 81.19 102 ILE A C 1
ATOM 855 O O . ILE A 1 102 ? 20.100 -1.029 8.890 1.00 81.19 102 ILE A O 1
ATOM 859 N N . ILE A 1 103 ? 19.884 0.138 6.976 1.00 86.25 103 ILE A N 1
ATOM 860 C CA . ILE A 1 103 ? 19.071 -0.855 6.275 1.00 86.25 103 ILE A CA 1
ATOM 861 C C . ILE A 1 103 ? 20.036 -1.730 5.471 1.00 86.25 103 ILE A C 1
ATOM 863 O O . ILE A 1 103 ? 20.830 -1.171 4.714 1.00 86.25 103 ILE A O 1
ATOM 867 N N . PRO A 1 104 ? 20.016 -3.065 5.642 1.00 89.50 104 PRO A N 1
ATOM 868 C CA . PRO A 1 104 ? 20.853 -3.957 4.846 1.00 89.50 104 PRO A CA 1
ATOM 869 C C . PRO A 1 104 ? 20.639 -3.747 3.340 1.00 89.50 104 PRO A C 1
ATOM 871 O O . PRO A 1 104 ? 19.518 -3.478 2.911 1.00 89.50 104 PRO A O 1
ATOM 874 N N . GLU A 1 105 ? 21.691 -3.893 2.530 1.00 86.56 105 GLU A N 1
ATOM 875 C CA . GLU A 1 105 ? 21.618 -3.678 1.072 1.00 86.56 105 GLU A CA 1
ATOM 876 C C . GLU A 1 105 ? 20.639 -4.633 0.366 1.00 86.56 105 GLU A C 1
ATOM 878 O O . GLU A 1 105 ? 20.025 -4.284 -0.643 1.00 86.56 105 GLU A O 1
ATOM 883 N N . ASP A 1 106 ? 20.461 -5.835 0.914 1.00 91.06 106 ASP A N 1
ATOM 884 C CA . ASP A 1 106 ? 19.526 -6.853 0.432 1.00 91.06 106 ASP A CA 1
ATOM 885 C C . ASP A 1 106 ? 18.093 -6.653 0.956 1.00 91.06 106 ASP A C 1
ATOM 887 O O . ASP A 1 106 ? 17.250 -7.544 0.828 1.00 91.06 106 ASP A O 1
ATOM 891 N N . SER A 1 107 ? 17.810 -5.500 1.561 1.00 93.25 107 SER A N 1
ATOM 892 C CA . SER A 1 107 ? 16.548 -5.193 2.222 1.00 93.25 107 SER A CA 1
ATOM 893 C C . SER A 1 107 ? 15.938 -3.885 1.724 1.00 93.25 107 SER A C 1
ATOM 895 O O . SER A 1 107 ? 16.603 -2.995 1.200 1.00 93.25 107 SER A O 1
ATOM 897 N N . ILE A 1 108 ? 14.627 -3.765 1.903 1.00 91.56 108 ILE A N 1
ATOM 898 C CA . ILE A 1 108 ? 13.845 -2.574 1.580 1.00 91.56 108 ILE A CA 1
ATOM 899 C C . ILE A 1 108 ? 13.125 -2.133 2.841 1.00 91.56 108 ILE A C 1
ATOM 901 O O . ILE A 1 108 ? 12.558 -2.953 3.563 1.00 91.56 108 ILE A O 1
ATOM 905 N N . ALA A 1 109 ? 13.143 -0.828 3.093 1.00 91.81 109 ALA A N 1
ATOM 906 C CA . ALA A 1 109 ? 12.419 -0.213 4.190 1.00 91.81 109 ALA A CA 1
ATOM 907 C C . ALA A 1 109 ? 11.204 0.561 3.668 1.00 91.81 109 ALA A C 1
ATOM 909 O O . ALA A 1 109 ? 11.349 1.498 2.884 1.00 91.81 109 ALA A O 1
ATOM 910 N N . LYS A 1 110 ? 10.013 0.216 4.157 1.00 91.25 110 LYS A N 1
ATOM 911 C CA . LYS A 1 110 ? 8.796 1.019 4.006 1.00 91.25 110 LYS A CA 1
ATOM 912 C C . LYS A 1 110 ? 8.540 1.768 5.309 1.00 91.25 110 LYS A C 1
ATOM 914 O O . LYS A 1 110 ? 8.563 1.168 6.386 1.00 91.25 110 LYS A O 1
ATOM 919 N N . ARG A 1 111 ? 8.286 3.073 5.226 1.00 88.56 111 ARG A N 1
ATOM 920 C CA . ARG A 1 111 ? 7.946 3.906 6.388 1.00 88.56 111 ARG A CA 1
ATOM 921 C C . ARG A 1 111 ? 6.460 4.223 6.421 1.00 88.56 111 ARG A C 1
ATOM 923 O O . ARG A 1 111 ? 5.843 4.453 5.387 1.00 88.56 111 ARG A O 1
ATOM 930 N N . PHE A 1 112 ? 5.924 4.270 7.630 1.00 87.19 112 PHE A N 1
ATOM 931 C CA . PHE A 1 112 ? 4.552 4.635 7.936 1.00 87.19 112 PHE A CA 1
ATOM 932 C C . PHE A 1 112 ? 4.558 5.508 9.195 1.00 87.19 112 PHE A C 1
ATOM 934 O O . PHE A 1 112 ? 4.578 5.001 10.314 1.00 87.19 112 PHE A O 1
ATOM 941 N N . GLY A 1 113 ? 4.646 6.831 9.023 1.00 86.31 113 GLY A N 1
ATOM 942 C CA . GLY A 1 113 ? 4.912 7.748 10.138 1.00 86.31 113 GLY A CA 1
ATOM 943 C C . GLY A 1 113 ? 6.183 7.351 10.904 1.00 86.31 113 GLY A C 1
ATOM 944 O O . GLY A 1 113 ? 7.233 7.131 10.299 1.00 86.31 113 GLY A O 1
ATOM 945 N N . ASP A 1 114 ? 6.055 7.190 12.223 1.00 87.25 114 ASP A N 1
ATOM 946 C CA . ASP A 1 114 ? 7.122 6.723 13.127 1.00 87.25 114 ASP A CA 1
ATOM 947 C C . ASP A 1 114 ? 7.292 5.188 13.125 1.00 87.25 114 ASP A C 1
ATOM 949 O O . ASP A 1 114 ? 7.897 4.617 14.028 1.00 87.25 114 ASP A O 1
ATOM 953 N N . PHE A 1 115 ? 6.724 4.480 12.150 1.00 91.50 115 PHE A N 1
ATOM 954 C CA . PHE A 1 115 ? 6.838 3.031 12.029 1.00 91.50 115 PHE A CA 1
ATOM 955 C C . PHE A 1 115 ? 7.615 2.638 10.776 1.00 91.50 115 PHE A C 1
ATOM 957 O O . PHE A 1 115 ? 7.552 3.297 9.737 1.00 91.50 115 PHE A O 1
ATOM 964 N N . ILE A 1 116 ? 8.339 1.526 10.862 1.00 93.00 116 ILE A N 1
ATOM 965 C CA . ILE A 1 116 ? 9.147 0.986 9.771 1.00 93.00 116 ILE A CA 1
ATOM 966 C C . ILE A 1 116 ? 8.877 -0.505 9.590 1.00 93.00 116 ILE A C 1
ATOM 968 O O . ILE A 1 116 ? 8.825 -1.269 10.553 1.00 93.00 116 ILE A O 1
ATOM 972 N N . ASN A 1 117 ? 8.724 -0.916 8.341 1.00 94.69 117 ASN A N 1
ATOM 973 C CA . ASN A 1 117 ? 8.685 -2.299 7.899 1.00 94.69 117 ASN A CA 1
ATOM 974 C C . ASN A 1 117 ? 9.956 -2.544 7.078 1.00 94.69 117 ASN A C 1
ATOM 976 O O . ASN A 1 117 ? 10.228 -1.801 6.138 1.00 94.69 117 ASN A O 1
ATOM 980 N N . VAL A 1 118 ? 10.757 -3.536 7.470 1.00 94.38 118 VAL A N 1
ATOM 981 C CA . VAL A 1 118 ? 11.962 -3.938 6.733 1.00 94.38 118 VAL A CA 1
ATOM 982 C C . VAL A 1 118 ? 11.723 -5.334 6.184 1.00 94.38 118 VAL A C 1
ATOM 984 O O . VAL A 1 118 ? 11.429 -6.255 6.945 1.00 94.38 118 VAL A O 1
ATOM 987 N N . GLN A 1 119 ? 11.830 -5.476 4.869 1.00 94.44 119 GLN A N 1
ATOM 988 C CA . GLN A 1 119 ? 11.589 -6.721 4.145 1.00 94.44 119 GLN A CA 1
ATOM 989 C C . GLN A 1 119 ? 12.800 -7.071 3.292 1.00 94.44 119 GLN A C 1
ATOM 991 O O . GLN A 1 119 ? 13.503 -6.186 2.806 1.00 94.44 119 GLN A O 1
ATOM 996 N N . LYS A 1 120 ? 13.005 -8.368 3.057 1.00 95.31 120 LYS A N 1
ATOM 997 C CA . LYS A 1 120 ? 13.993 -8.837 2.087 1.00 95.31 120 LYS A CA 1
ATOM 998 C C . LYS A 1 120 ? 13.632 -8.317 0.694 1.00 95.31 120 LYS A C 1
ATOM 1000 O O . LYS A 1 120 ? 12.471 -8.383 0.279 1.00 95.31 120 LYS A O 1
ATOM 1005 N N . ARG A 1 121 ? 14.625 -7.819 -0.036 1.00 93.62 121 ARG A N 1
ATOM 1006 C CA . ARG A 1 121 ? 14.489 -7.408 -1.430 1.00 93.62 121 ARG A CA 1
ATOM 1007 C C . ARG A 1 121 ? 14.298 -8.637 -2.315 1.00 93.62 121 ARG A C 1
ATOM 1009 O O . ARG A 1 121 ? 15.074 -9.591 -2.264 1.00 93.62 121 ARG A O 1
ATOM 1016 N N . LEU A 1 122 ? 13.253 -8.609 -3.128 1.00 93.81 122 LEU A N 1
ATOM 1017 C CA . LEU A 1 122 ? 12.999 -9.581 -4.180 1.00 93.81 122 LEU A CA 1
ATOM 1018 C C . LEU A 1 122 ? 13.735 -9.163 -5.461 1.00 93.81 122 LEU A C 1
ATOM 1020 O O . LEU A 1 122 ? 13.986 -7.972 -5.655 1.00 93.81 122 LEU A O 1
ATOM 1024 N N . PRO A 1 123 ? 14.046 -10.115 -6.359 1.00 93.44 123 PRO A N 1
ATOM 1025 C CA . PRO A 1 123 ? 14.566 -9.787 -7.679 1.00 93.44 123 PRO A CA 1
ATOM 1026 C C . PRO A 1 123 ? 13.603 -8.871 -8.440 1.00 93.44 123 PRO A C 1
ATOM 1028 O O . PRO A 1 123 ? 12.401 -9.159 -8.531 1.00 93.44 123 PRO A O 1
ATOM 1031 N N . ASP A 1 124 ? 14.151 -7.786 -8.983 1.00 95.25 124 ASP A N 1
ATOM 1032 C CA . ASP A 1 124 ? 13.445 -6.880 -9.880 1.00 95.25 124 ASP A CA 1
ATOM 1033 C C . ASP A 1 124 ? 13.311 -7.536 -11.268 1.00 95.25 124 ASP A C 1
ATOM 1035 O O . ASP A 1 124 ? 14.148 -8.345 -11.687 1.00 95.25 124 ASP A O 1
ATOM 1039 N N . PHE A 1 125 ? 12.243 -7.198 -11.987 1.00 96.38 125 PHE A N 1
ATOM 1040 C CA . PHE A 1 125 ? 11.996 -7.716 -13.333 1.00 96.38 125 PHE A CA 1
ATOM 1041 C C . PHE A 1 125 ? 11.199 -6.731 -14.180 1.00 96.38 125 PHE A C 1
ATOM 1043 O O . PHE A 1 125 ? 10.521 -5.847 -13.651 1.00 96.38 125 PHE A O 1
ATOM 1050 N N . VAL A 1 126 ? 11.198 -6.958 -15.490 1.00 96.81 126 VAL A N 1
ATOM 1051 C CA . VAL A 1 126 ? 10.237 -6.387 -16.439 1.00 96.81 126 VAL A CA 1
ATOM 1052 C C . VAL A 1 126 ? 9.490 -7.511 -17.157 1.00 96.81 126 VAL A C 1
ATOM 1054 O O . VAL A 1 126 ? 10.049 -8.576 -17.399 1.00 96.81 126 VAL A O 1
ATOM 1057 N N . VAL A 1 127 ? 8.224 -7.275 -17.488 1.00 97.06 127 VAL A N 1
ATOM 1058 C CA . VAL A 1 127 ? 7.394 -8.163 -18.310 1.00 97.06 127 VAL A CA 1
ATOM 1059 C C . VAL A 1 127 ? 7.126 -7.462 -19.629 1.00 97.06 127 VAL A C 1
ATOM 1061 O O . VAL A 1 127 ? 6.566 -6.362 -19.639 1.00 97.06 127 VAL A O 1
ATOM 1064 N N . THR A 1 128 ? 7.517 -8.076 -20.737 1.00 95.19 128 THR A N 1
ATOM 1065 C CA . THR A 1 128 ? 7.315 -7.531 -22.082 1.00 95.19 128 THR A CA 1
ATOM 1066 C C . THR A 1 128 ? 5.849 -7.649 -22.518 1.00 95.19 128 THR A C 1
ATOM 1068 O O . THR A 1 128 ? 5.036 -8.345 -21.903 1.00 95.19 128 THR A O 1
ATOM 1071 N N . LYS A 1 129 ? 5.476 -6.988 -23.619 1.00 93.19 129 LYS A N 1
ATOM 1072 C CA . LYS A 1 129 ? 4.155 -7.174 -24.249 1.00 93.19 129 LYS A CA 1
ATOM 1073 C C . LYS A 1 129 ? 3.928 -8.593 -24.789 1.00 93.19 129 LYS A C 1
ATOM 1075 O O . LYS A 1 129 ? 2.776 -9.008 -24.869 1.00 93.19 129 LYS A O 1
ATOM 1080 N N . THR A 1 130 ? 4.993 -9.337 -25.093 1.00 94.31 130 THR A N 1
ATOM 1081 C CA . THR A 1 130 ? 4.949 -10.763 -25.469 1.00 94.31 130 THR A CA 1
ATOM 1082 C C . THR A 1 130 ? 4.797 -11.699 -24.263 1.00 94.31 130 THR A C 1
ATOM 1084 O O . THR A 1 130 ? 4.650 -12.901 -24.448 1.00 94.31 130 THR A O 1
ATOM 1087 N N . ASN A 1 131 ? 4.722 -11.151 -23.042 1.00 94.12 131 ASN A N 1
ATOM 1088 C CA . ASN A 1 131 ? 4.683 -11.857 -21.755 1.00 94.12 131 ASN A CA 1
ATOM 1089 C C . ASN A 1 131 ? 5.993 -12.566 -21.366 1.00 94.12 131 ASN A C 1
ATOM 1091 O O . ASN A 1 131 ? 5.982 -13.423 -20.482 1.00 94.12 131 ASN A O 1
ATOM 1095 N N . ASP A 1 132 ? 7.124 -12.159 -21.941 1.00 95.81 132 ASP A N 1
ATOM 1096 C CA . ASP A 1 132 ? 8.438 -12.600 -21.476 1.00 95.81 132 ASP A CA 1
ATOM 1097 C C . ASP A 1 132 ? 8.813 -11.850 -20.199 1.00 95.81 132 ASP A C 1
ATOM 1099 O O . ASP A 1 132 ? 8.591 -10.642 -20.087 1.00 95.81 132 ASP A O 1
ATOM 1103 N N . THR A 1 133 ? 9.390 -12.557 -19.228 1.00 96.56 133 THR A N 1
ATOM 1104 C CA . THR A 1 133 ? 9.879 -11.956 -17.981 1.00 96.56 133 THR A CA 1
ATOM 1105 C C . THR A 1 133 ? 11.396 -11.890 -18.008 1.00 96.56 133 THR A C 1
ATOM 1107 O O . THR A 1 133 ? 12.060 -12.914 -18.132 1.00 96.56 133 THR A O 1
ATOM 1110 N 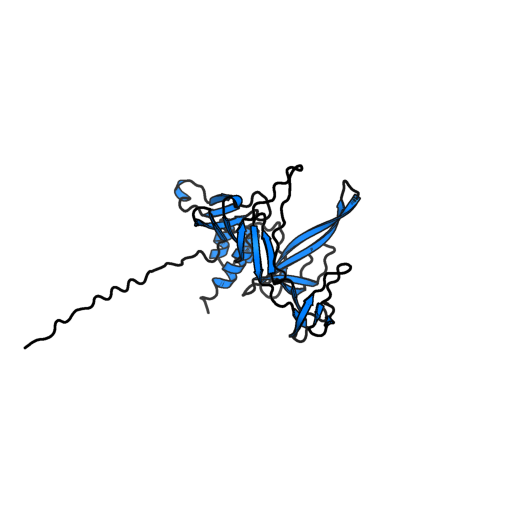N . ILE A 1 134 ? 11.941 -10.686 -17.859 1.00 96.06 134 ILE A N 1
ATOM 1111 C CA . ILE A 1 134 ? 13.382 -10.438 -17.854 1.00 96.06 134 ILE A CA 1
ATOM 1112 C C . ILE A 1 134 ? 13.767 -9.948 -16.463 1.00 96.06 134 ILE A C 1
ATOM 1114 O O . ILE A 1 134 ? 13.254 -8.931 -15.994 1.00 96.06 134 ILE A O 1
ATOM 1118 N N . TYR A 1 135 ? 14.659 -10.681 -15.800 1.00 96.62 135 TYR A N 1
ATOM 1119 C CA . TYR A 1 135 ? 15.195 -10.323 -14.488 1.00 96.62 135 TYR A CA 1
ATOM 1120 C C . TYR A 1 135 ? 16.416 -9.423 -14.622 1.00 96.62 135 TYR A C 1
ATOM 1122 O O . TYR A 1 135 ? 17.141 -9.475 -15.613 1.00 96.62 135 TYR A O 1
ATOM 1130 N N . GLY A 1 136 ? 16.644 -8.586 -13.614 1.00 93.75 136 GLY A N 1
ATOM 1131 C CA . GLY A 1 136 ? 17.677 -7.570 -13.710 1.00 93.75 136 GLY A CA 1
ATOM 1132 C C . GLY A 1 136 ? 17.681 -6.610 -12.534 1.00 93.75 136 GLY A C 1
ATOM 1133 O O . GLY A 1 136 ? 17.205 -6.928 -11.443 1.00 93.75 136 GLY A O 1
ATOM 1134 N N . LYS A 1 137 ? 18.256 -5.429 -12.750 1.00 91.88 137 LYS A N 1
ATOM 1135 C CA . LYS A 1 137 ? 18.386 -4.385 -11.733 1.00 91.88 137 LYS A CA 1
ATOM 1136 C C . LYS A 1 137 ? 18.028 -3.028 -12.315 1.00 91.88 137 LYS A C 1
ATOM 1138 O O . LYS A 1 137 ? 18.440 -2.666 -13.418 1.00 91.88 137 LYS A O 1
ATOM 1143 N N . PHE A 1 138 ? 17.301 -2.246 -11.530 1.00 87.94 138 PHE A N 1
ATOM 1144 C CA . PHE A 1 138 ? 17.128 -0.827 -11.796 1.00 87.94 138 PHE A CA 1
ATOM 1145 C C . PHE A 1 138 ? 18.386 -0.084 -11.365 1.00 87.94 138 PHE A C 1
ATOM 1147 O O . PHE A 1 138 ? 18.834 -0.226 -10.227 1.00 87.94 138 PHE A O 1
ATOM 1154 N N . ARG A 1 139 ? 18.951 0.719 -12.265 1.00 79.56 139 ARG A N 1
ATOM 1155 C CA . ARG A 1 139 ? 20.007 1.667 -11.908 1.00 79.56 139 ARG A CA 1
ATOM 1156 C C . ARG A 1 139 ? 19.374 2.989 -11.494 1.00 79.56 139 ARG A C 1
ATOM 1158 O O . ARG A 1 139 ? 18.389 3.406 -12.112 1.00 79.56 139 ARG A O 1
ATOM 1165 N N . ASP A 1 140 ? 19.954 3.630 -10.478 1.00 63.31 140 ASP A N 1
ATOM 1166 C CA . ASP A 1 140 ? 19.495 4.930 -9.993 1.00 63.31 140 ASP A CA 1
ATOM 1167 C C . ASP A 1 140 ? 19.296 5.907 -11.158 1.00 63.31 140 ASP A C 1
ATOM 1169 O O . ASP A 1 140 ? 20.120 5.959 -12.083 1.00 63.31 140 ASP A O 1
ATOM 1173 N N . PRO A 1 141 ? 18.186 6.658 -11.158 1.00 60.69 141 PRO A N 1
ATOM 1174 C CA . PRO A 1 141 ? 17.838 7.506 -12.277 1.00 60.69 141 PRO A CA 1
ATOM 1175 C C . PRO A 1 141 ? 18.867 8.630 -12.434 1.00 60.69 141 PRO A C 1
ATOM 1177 O O . PRO A 1 141 ? 18.912 9.571 -11.646 1.00 60.69 141 PRO A O 1
ATOM 1180 N N . ILE A 1 142 ? 19.638 8.594 -13.520 1.00 53.66 142 ILE A N 1
ATOM 1181 C CA . ILE A 1 142 ? 20.358 9.775 -14.002 1.00 53.66 142 ILE A CA 1
ATOM 1182 C C . ILE A 1 142 ? 19.323 10.608 -14.772 1.00 53.66 142 ILE A C 1
ATOM 1184 O O . ILE A 1 142 ? 18.782 10.157 -15.781 1.00 53.66 142 ILE A O 1
ATOM 1188 N N . PHE A 1 143 ? 18.987 11.800 -14.271 1.00 54.00 143 PHE A N 1
ATOM 1189 C CA . PHE A 1 143 ? 17.943 12.669 -14.840 1.00 54.00 143 PHE A CA 1
ATOM 1190 C C . PHE A 1 143 ? 16.552 12.015 -14.948 1.00 54.00 143 PHE A C 1
ATOM 1192 O O . PHE A 1 143 ? 15.862 12.163 -15.959 1.00 54.00 143 PHE A O 1
ATOM 1199 N N . TRP A 1 144 ? 16.113 11.319 -13.892 1.00 54.06 144 TRP A N 1
ATOM 1200 C CA . TRP A 1 144 ? 14.718 10.865 -13.723 1.00 54.06 144 TRP A CA 1
ATOM 1201 C C . TRP A 1 144 ? 14.226 9.814 -14.726 1.00 54.06 144 TRP A C 1
ATOM 1203 O O . TRP A 1 144 ? 13.038 9.495 -14.761 1.00 54.06 144 TRP A O 1
ATOM 1213 N N . LYS A 1 145 ? 15.125 9.241 -15.531 1.00 62.81 145 LYS A N 1
ATOM 1214 C CA . LYS A 1 145 ? 14.817 8.105 -16.401 1.00 62.81 145 LYS A CA 1
ATOM 1215 C C . LYS A 1 145 ? 15.382 6.843 -15.774 1.00 62.81 145 LYS A C 1
ATOM 1217 O O . LYS A 1 145 ? 16.592 6.639 -15.762 1.00 62.81 145 LYS A O 1
ATOM 1222 N N . PHE A 1 146 ? 14.493 5.994 -15.271 1.00 69.38 146 PHE A N 1
ATOM 1223 C CA . PHE A 1 146 ? 14.873 4.658 -14.837 1.00 69.38 146 PHE A CA 1
ATOM 1224 C C . PHE A 1 146 ? 15.412 3.861 -16.027 1.00 69.38 146 PHE A C 1
ATOM 1226 O O . PHE A 1 146 ? 14.869 3.895 -17.138 1.00 69.38 146 PHE A O 1
ATOM 1233 N N . HIS A 1 147 ? 16.509 3.156 -15.789 1.00 82.44 147 HIS A N 1
ATOM 1234 C CA . HIS A 1 147 ? 17.080 2.213 -16.733 1.00 82.44 147 HIS A CA 1
ATOM 1235 C C . HIS A 1 147 ? 17.107 0.847 -16.073 1.00 82.44 147 HIS A C 1
ATOM 1237 O O . HIS A 1 147 ? 17.631 0.704 -14.967 1.00 82.44 147 HIS A O 1
ATOM 1243 N N . PHE A 1 148 ? 16.522 -0.129 -16.756 1.00 89.69 148 PHE A N 1
ATOM 1244 C CA . PHE A 1 148 ? 16.599 -1.519 -16.357 1.00 89.69 148 PHE A CA 1
ATOM 1245 C C . PHE A 1 148 ? 17.780 -2.154 -17.081 1.00 89.69 148 PHE A C 1
ATOM 1247 O O . PHE A 1 148 ? 17.937 -1.966 -18.288 1.00 89.69 148 PHE A O 1
ATOM 1254 N N . LEU A 1 149 ? 18.632 -2.840 -16.336 1.00 91.81 149 LEU A N 1
ATOM 1255 C CA . LEU A 1 149 ? 19.709 -3.659 -16.873 1.00 91.81 149 LEU A CA 1
ATOM 1256 C C . LEU A 1 149 ? 19.325 -5.110 -16.626 1.00 91.81 149 LEU A C 1
ATOM 1258 O O . LEU A 1 149 ? 19.014 -5.446 -15.482 1.00 91.81 149 LEU A O 1
ATOM 1262 N N . ASP A 1 150 ? 19.320 -5.939 -17.663 1.00 91.56 150 ASP A N 1
ATOM 1263 C CA . ASP A 1 150 ? 19.134 -7.379 -17.486 1.00 91.56 150 ASP A CA 1
ATOM 1264 C C . ASP A 1 150 ? 20.361 -8.034 -16.821 1.00 91.56 150 ASP A C 1
ATOM 1266 O O . ASP A 1 150 ? 21.308 -7.362 -16.394 1.00 91.56 150 ASP A O 1
ATOM 1270 N N . THR A 1 151 ? 20.341 -9.360 -16.693 1.00 91.38 151 THR A N 1
ATOM 1271 C CA . THR A 1 151 ? 21.437 -10.132 -16.090 1.00 91.38 151 THR A CA 1
ATOM 1272 C C . THR A 1 151 ? 22.759 -10.029 -16.849 1.00 91.38 151 THR A C 1
ATOM 1274 O O . THR A 1 151 ? 23.811 -10.177 -16.228 1.00 91.38 151 THR A O 1
ATOM 1277 N N . ASP A 1 152 ? 22.714 -9.709 -18.143 1.00 93.56 152 ASP A N 1
ATOM 1278 C CA . ASP A 1 152 ? 23.879 -9.550 -19.017 1.00 93.56 152 ASP A CA 1
ATOM 1279 C C . ASP A 1 152 ? 24.319 -8.075 -19.136 1.00 93.56 152 ASP A C 1
ATOM 1281 O O . ASP A 1 152 ? 25.232 -7.738 -19.890 1.00 93.56 152 ASP A O 1
ATOM 1285 N N . ASN A 1 153 ? 23.714 -7.181 -18.341 1.00 91.19 153 ASN A N 1
ATOM 1286 C CA . ASN A 1 153 ? 23.888 -5.725 -18.364 1.00 91.19 153 ASN A CA 1
ATOM 1287 C C . ASN A 1 153 ? 23.420 -5.042 -19.660 1.00 91.19 153 ASN A C 1
ATOM 1289 O O . ASN A 1 153 ? 23.803 -3.897 -19.934 1.00 91.19 153 ASN A O 1
ATOM 1293 N N . VAL A 1 154 ? 22.552 -5.689 -20.436 1.00 92.00 154 VAL A N 1
ATOM 1294 C CA . VAL A 1 154 ? 21.894 -5.064 -21.580 1.00 92.00 154 VAL A CA 1
ATOM 1295 C C . VAL A 1 154 ? 20.815 -4.114 -21.073 1.00 92.00 154 VAL A C 1
ATOM 1297 O O . VAL A 1 154 ? 19.994 -4.426 -20.207 1.00 92.00 154 VAL A O 1
ATOM 1300 N N . LYS A 1 155 ? 20.829 -2.895 -21.613 1.00 91.00 155 LYS A N 1
ATOM 1301 C CA . LYS A 1 155 ? 19.909 -1.831 -21.222 1.00 91.00 155 LYS A CA 1
ATOM 1302 C C . LYS A 1 155 ? 18.544 -2.021 -21.874 1.00 91.00 155 LYS A C 1
ATOM 1304 O O . LYS A 1 155 ? 18.415 -1.925 -23.090 1.00 91.00 155 LYS A O 1
ATOM 1309 N N . ILE A 1 156 ? 17.513 -2.133 -21.046 1.00 88.12 156 ILE A N 1
ATOM 1310 C CA . ILE A 1 156 ? 16.112 -2.196 -21.457 1.00 88.12 156 ILE A CA 1
ATOM 1311 C C . ILE A 1 156 ? 15.416 -0.893 -21.065 1.00 88.12 156 ILE A C 1
ATOM 1313 O O . ILE A 1 156 ? 15.494 -0.412 -19.928 1.00 88.12 156 ILE A O 1
ATOM 1317 N N . LYS A 1 157 ? 14.732 -0.283 -22.036 1.00 85.62 157 LYS A N 1
ATOM 1318 C CA . LYS A 1 157 ? 13.948 0.934 -21.827 1.00 85.62 157 LYS A CA 1
ATOM 1319 C C . LYS A 1 157 ? 12.522 0.555 -21.430 1.00 85.62 157 LYS A C 1
ATOM 1321 O O . LYS A 1 157 ? 11.862 -0.206 -22.128 1.00 85.62 157 LYS A O 1
ATOM 1326 N N . ILE A 1 158 ? 12.041 1.110 -20.321 1.00 83.56 158 ILE A N 1
ATOM 1327 C CA . ILE A 1 158 ? 10.674 0.871 -19.850 1.00 83.56 158 ILE A CA 1
ATOM 1328 C C . ILE A 1 158 ? 9.741 1.846 -20.559 1.00 83.56 158 ILE A C 1
ATOM 1330 O O . ILE A 1 158 ? 9.611 3.008 -20.177 1.00 83.56 158 ILE A O 1
ATOM 1334 N N . GLU A 1 159 ? 9.110 1.368 -21.623 1.00 85.12 159 GLU A N 1
ATOM 1335 C CA . GLU A 1 159 ? 8.150 2.123 -22.424 1.00 85.12 159 GLU A CA 1
ATOM 1336 C C . GLU A 1 159 ? 6.841 1.363 -22.522 1.00 85.12 159 GLU A C 1
ATOM 1338 O O . GLU A 1 159 ? 6.836 0.135 -22.546 1.00 85.12 159 GLU A O 1
ATOM 1343 N N . LYS A 1 160 ? 5.728 2.094 -22.598 1.00 81.88 160 LYS A N 1
ATOM 1344 C CA . LYS A 1 160 ? 4.382 1.511 -22.657 1.00 81.88 160 LYS A CA 1
ATOM 1345 C C . LYS A 1 160 ? 4.163 0.546 -23.829 1.00 81.88 160 LYS A C 1
ATOM 1347 O O . LYS A 1 160 ? 3.336 -0.356 -23.719 1.00 81.88 160 LYS A O 1
ATOM 1352 N N . ASP A 1 161 ? 4.901 0.733 -24.922 1.00 86.38 161 ASP A N 1
ATOM 1353 C CA . ASP A 1 161 ? 4.762 -0.056 -26.149 1.00 86.38 161 ASP A CA 1
ATOM 1354 C C . ASP A 1 161 ? 5.534 -1.384 -26.070 1.00 86.38 161 ASP A C 1
ATOM 1356 O O . ASP A 1 161 ? 5.218 -2.323 -26.791 1.00 86.38 161 ASP A O 1
ATOM 1360 N N . HIS A 1 162 ? 6.491 -1.497 -25.143 1.00 89.81 162 HIS A N 1
ATOM 1361 C CA . HIS A 1 162 ? 7.380 -2.657 -25.020 1.00 89.81 162 HIS A CA 1
ATOM 1362 C C . HIS A 1 162 ? 7.175 -3.427 -23.714 1.00 89.81 162 HIS A C 1
ATOM 1364 O O . HIS A 1 162 ? 7.247 -4.656 -23.696 1.00 89.81 162 HIS A O 1
ATOM 1370 N N . ILE A 1 163 ? 6.894 -2.716 -22.622 1.00 93.44 163 ILE A N 1
ATOM 1371 C CA . ILE A 1 163 ? 6.796 -3.267 -21.274 1.00 93.44 163 ILE A CA 1
ATOM 1372 C C . ILE A 1 163 ? 5.344 -3.170 -20.788 1.00 93.44 163 ILE A C 1
ATOM 1374 O O . ILE A 1 163 ? 4.668 -2.151 -20.919 1.00 93.44 163 ILE A O 1
ATOM 1378 N N . LYS A 1 164 ? 4.835 -4.282 -20.258 1.00 95.31 164 LYS A N 1
ATOM 1379 C CA . LYS A 1 164 ? 3.487 -4.420 -19.691 1.00 95.31 164 LYS A CA 1
ATOM 1380 C C . LYS A 1 164 ? 3.489 -4.166 -18.189 1.00 95.31 164 LYS A C 1
ATOM 1382 O O . LYS A 1 164 ? 2.572 -3.532 -17.672 1.00 95.31 164 LYS A O 1
ATOM 1387 N N . ALA A 1 165 ? 4.500 -4.671 -17.493 1.00 96.94 165 ALA A N 1
ATOM 1388 C CA . ALA A 1 165 ? 4.635 -4.544 -16.051 1.00 96.94 165 ALA A CA 1
ATOM 1389 C C . ALA A 1 165 ? 6.107 -4.592 -15.640 1.00 96.94 165 ALA A C 1
ATOM 1391 O O . ALA A 1 165 ? 6.949 -5.071 -16.396 1.00 96.94 165 ALA A O 1
ATOM 1392 N N . TYR A 1 166 ? 6.424 -4.128 -14.441 1.00 96.12 166 TYR A N 1
ATOM 1393 C CA . TYR A 1 166 ? 7.738 -4.318 -13.837 1.00 96.12 166 TYR A CA 1
ATOM 1394 C C . TYR A 1 166 ? 7.623 -4.418 -12.321 1.00 96.12 166 TYR A C 1
ATOM 1396 O O . TYR A 1 166 ? 6.673 -3.907 -11.731 1.00 96.12 166 TYR A O 1
ATOM 1404 N N . ARG A 1 167 ? 8.597 -5.059 -11.678 1.00 95.56 167 ARG A N 1
ATOM 1405 C CA . ARG A 1 167 ? 8.776 -4.995 -10.227 1.00 95.56 167 ARG A CA 1
ATOM 1406 C C . ARG A 1 167 ? 9.966 -4.107 -9.920 1.00 95.56 167 ARG A C 1
ATOM 1408 O O . ARG A 1 167 ? 11.046 -4.350 -10.446 1.00 95.56 167 ARG A O 1
ATOM 1415 N N . PHE A 1 168 ? 9.760 -3.124 -9.055 1.00 92.31 168 PHE A N 1
ATOM 1416 C CA . PHE A 1 168 ? 10.814 -2.274 -8.528 1.00 92.31 168 PHE A CA 1
ATOM 1417 C C . PHE A 1 168 ? 10.630 -2.131 -7.025 1.00 92.31 168 PHE A C 1
ATOM 1419 O O . PHE A 1 168 ? 9.566 -1.720 -6.564 1.00 92.31 168 PHE A O 1
ATOM 1426 N N . ASN A 1 169 ? 11.672 -2.453 -6.262 1.00 90.25 169 ASN A N 1
ATOM 1427 C CA . ASN A 1 169 ? 11.660 -2.341 -4.806 1.00 90.25 169 ASN A CA 1
ATOM 1428 C C . ASN A 1 169 ? 10.483 -3.095 -4.146 1.00 90.25 169 ASN A C 1
ATOM 1430 O O . ASN A 1 169 ? 9.777 -2.552 -3.299 1.00 90.25 169 ASN A O 1
ATOM 1434 N N . ASN A 1 170 ? 10.278 -4.356 -4.541 1.00 94.50 170 ASN A N 1
ATOM 1435 C CA . ASN A 1 170 ? 9.165 -5.235 -4.136 1.00 94.50 170 ASN A CA 1
ATOM 1436 C C . ASN A 1 170 ? 7.761 -4.795 -4.584 1.00 94.50 170 ASN A C 1
ATOM 1438 O O . ASN A 1 170 ? 6.844 -5.612 -4.523 1.00 94.50 170 ASN A O 1
ATOM 1442 N N . ASP A 1 171 ? 7.586 -3.575 -5.083 1.00 94.50 171 ASP A N 1
ATOM 1443 C CA . ASP A 1 171 ? 6.316 -3.107 -5.623 1.00 94.50 171 ASP A CA 1
ATOM 1444 C C . ASP A 1 171 ? 6.195 -3.493 -7.103 1.00 94.50 171 ASP A C 1
ATOM 1446 O O . ASP A 1 171 ? 7.145 -3.372 -7.880 1.00 94.50 171 ASP A O 1
ATOM 1450 N N . ILE A 1 172 ? 5.017 -3.973 -7.501 1.00 96.94 172 ILE A N 1
ATOM 1451 C CA . ILE A 1 172 ? 4.706 -4.310 -8.893 1.00 96.94 172 ILE A CA 1
ATOM 1452 C C . ILE A 1 172 ? 3.965 -3.135 -9.514 1.00 96.94 172 ILE A C 1
ATOM 1454 O O . ILE A 1 172 ? 3.013 -2.623 -8.937 1.00 96.94 172 ILE A O 1
ATOM 1458 N N . TYR A 1 173 ? 4.374 -2.743 -10.711 1.00 96.12 173 TYR A N 1
ATOM 1459 C CA . TYR A 1 173 ? 3.774 -1.674 -11.487 1.00 96.12 173 TYR A CA 1
ATOM 1460 C C . TYR A 1 173 ? 3.253 -2.235 -12.803 1.00 96.12 173 TYR A C 1
ATOM 1462 O O . TYR A 1 173 ? 3.970 -2.954 -13.496 1.00 96.12 173 TYR A O 1
ATOM 1470 N N . ILE A 1 174 ? 2.019 -1.899 -13.165 1.00 95.69 174 ILE A N 1
ATOM 1471 C CA . ILE A 1 174 ? 1.346 -2.396 -14.368 1.00 95.69 174 ILE A CA 1
ATOM 1472 C C . ILE A 1 174 ? 0.944 -1.206 -15.230 1.00 95.69 174 ILE A C 1
ATOM 1474 O O . ILE A 1 174 ? 0.338 -0.257 -14.735 1.00 95.69 174 ILE A O 1
ATOM 1478 N N . HIS A 1 175 ? 1.273 -1.247 -16.521 1.00 93.88 175 HIS A N 1
ATOM 1479 C CA . HIS A 1 175 ? 0.818 -0.228 -17.456 1.00 93.88 175 HIS A CA 1
ATOM 1480 C C . HIS A 1 175 ? -0.685 -0.366 -17.705 1.00 93.88 175 HIS A C 1
ATOM 1482 O O . HIS A 1 175 ? -1.150 -1.413 -18.164 1.00 93.88 175 HIS A O 1
ATOM 1488 N N . LYS A 1 176 ? -1.431 0.712 -17.471 1.00 92.38 176 LYS A N 1
ATOM 1489 C CA . LYS A 1 176 ? -2.872 0.798 -17.714 1.00 92.38 176 LYS A CA 1
ATOM 1490 C C . LYS A 1 176 ? -3.212 2.120 -18.391 1.00 92.38 176 LYS A C 1
ATOM 1492 O O . LYS A 1 176 ? -2.618 3.153 -18.075 1.00 92.38 176 LYS A O 1
ATOM 1497 N N . GLU A 1 177 ? -4.191 2.071 -19.287 1.00 91.00 177 GLU A N 1
ATOM 1498 C CA . GLU A 1 177 ? -4.959 3.263 -19.642 1.00 91.00 177 GLU A CA 1
ATOM 1499 C C . GLU A 1 177 ? -5.862 3.607 -18.448 1.00 91.00 177 GLU A C 1
ATOM 1501 O O . GLU A 1 177 ? -6.426 2.722 -17.801 1.00 91.00 177 GLU A O 1
ATOM 1506 N N . LYS A 1 178 ? -5.954 4.887 -18.110 1.00 89.44 178 LYS A N 1
ATOM 1507 C CA . LYS A 1 178 ? -6.628 5.393 -16.921 1.00 89.44 178 LYS A CA 1
ATOM 1508 C C . LYS A 1 178 ? -7.279 6.736 -17.202 1.00 89.44 178 LYS A C 1
ATOM 1510 O O . LYS A 1 178 ? -6.815 7.530 -18.019 1.00 89.44 178 LYS A O 1
ATOM 1515 N N . ARG A 1 179 ? -8.318 7.048 -16.432 1.00 87.81 179 ARG A N 1
ATOM 1516 C CA . ARG A 1 179 ? -8.822 8.419 -16.367 1.00 87.81 179 ARG A CA 1
ATOM 1517 C C . ARG A 1 179 ? -7.712 9.337 -15.847 1.00 87.81 179 ARG A C 1
ATOM 1519 O O . ARG A 1 179 ? -7.044 9.007 -14.874 1.00 87.81 179 ARG A O 1
ATOM 1526 N N . LYS A 1 180 ? -7.535 10.497 -16.473 1.00 88.19 180 LYS A N 1
ATOM 1527 C CA . LYS A 1 180 ? -6.596 11.522 -16.008 1.00 88.19 180 LYS A CA 1
ATOM 1528 C C . LYS A 1 180 ? -6.943 11.989 -14.593 1.00 88.19 180 LYS A C 1
ATOM 1530 O O . LYS A 1 180 ? -8.095 12.328 -14.326 1.00 88.19 180 LYS A O 1
ATOM 1535 N N . ALA A 1 181 ? -5.941 12.059 -13.721 1.00 86.12 181 ALA A N 1
ATOM 1536 C CA . ALA A 1 181 ? -6.076 12.640 -12.389 1.00 86.12 181 ALA A CA 1
ATOM 1537 C C . ALA A 1 181 ? -6.098 14.176 -12.432 1.00 86.12 181 ALA A C 1
ATOM 1539 O O . ALA A 1 181 ? -6.763 14.817 -11.624 1.00 86.12 181 ALA A O 1
ATOM 1540 N N . THR A 1 182 ? -5.387 14.773 -13.393 1.00 83.94 182 THR A N 1
ATOM 1541 C CA . THR A 1 182 ? -5.330 16.224 -13.621 1.00 83.94 182 THR A CA 1
ATOM 1542 C C . THR A 1 182 ? -5.398 16.532 -15.117 1.00 83.94 182 THR A C 1
ATOM 1544 O O . THR A 1 182 ? -5.164 15.662 -15.952 1.00 83.94 182 THR A O 1
ATOM 1547 N N . ILE A 1 183 ? -5.679 17.781 -15.492 1.00 83.44 183 ILE A N 1
ATOM 1548 C CA . ILE A 1 183 ? -5.763 18.185 -16.910 1.00 83.44 183 ILE A CA 1
ATOM 1549 C C . ILE A 1 183 ? -4.453 17.968 -17.695 1.00 83.44 183 ILE A C 1
ATOM 1551 O O . ILE A 1 183 ? -4.491 17.783 -18.909 1.00 83.44 183 ILE A O 1
ATOM 1555 N N . PHE A 1 184 ? -3.307 17.949 -17.005 1.00 83.25 184 PHE A N 1
ATOM 1556 C CA . PHE A 1 184 ? -1.976 17.744 -17.593 1.00 83.25 184 PHE A CA 1
ATOM 1557 C C . PHE A 1 184 ? -1.471 16.302 -17.460 1.00 83.25 184 PHE A C 1
ATOM 1559 O O . PHE A 1 184 ? -0.333 15.998 -17.820 1.00 83.25 184 PHE A O 1
ATOM 1566 N N . ASP A 1 185 ? -2.300 15.410 -16.925 1.00 86.00 185 ASP A N 1
ATOM 1567 C CA . ASP A 1 185 ? -1.975 14.003 -16.774 1.00 86.00 185 ASP A CA 1
ATOM 1568 C C . ASP A 1 185 ? -2.099 13.253 -18.115 1.00 86.00 185 ASP A C 1
ATOM 1570 O O . ASP A 1 185 ? -2.804 13.667 -19.044 1.00 86.00 185 ASP A O 1
ATOM 1574 N N . LYS A 1 186 ? -1.384 12.134 -18.225 1.00 86.25 186 LYS A N 1
ATOM 1575 C CA . LYS A 1 186 ? -1.426 11.243 -19.387 1.00 86.25 186 LYS A CA 1
ATOM 1576 C C . LYS A 1 186 ? -2.534 10.207 -19.218 1.00 86.25 186 LYS A C 1
ATOM 1578 O O . LYS A 1 186 ? -2.815 9.766 -18.101 1.00 86.25 186 LYS A O 1
ATOM 1583 N N . ASP A 1 187 ? -3.104 9.784 -20.342 1.00 86.06 187 ASP A N 1
ATOM 1584 C CA . ASP A 1 187 ? -4.138 8.742 -20.388 1.00 86.06 187 ASP A CA 1
ATOM 1585 C C . ASP A 1 187 ? -3.587 7.350 -20.041 1.00 86.06 187 ASP A C 1
ATOM 1587 O O . ASP A 1 187 ? -4.324 6.520 -19.537 1.00 86.06 187 ASP A O 1
ATOM 1591 N N . GLY A 1 188 ? -2.275 7.123 -20.174 1.00 88.88 188 GLY A N 1
ATOM 1592 C CA . GLY A 1 188 ? -1.615 5.877 -19.777 1.00 88.88 188 GLY A CA 1
ATOM 1593 C C . GLY A 1 188 ? -0.488 6.098 -18.769 1.00 88.88 188 GLY A C 1
ATOM 1594 O O . GLY A 1 188 ? 0.294 7.049 -18.894 1.00 88.88 188 GLY A O 1
ATOM 1595 N N . ALA A 1 189 ? -0.387 5.216 -17.773 1.00 92.12 189 ALA A N 1
ATOM 1596 C CA . ALA A 1 189 ? 0.730 5.192 -16.829 1.00 92.12 189 ALA A CA 1
ATOM 1597 C C . ALA A 1 189 ? 0.966 3.793 -16.245 1.00 92.12 189 ALA A C 1
ATOM 1599 O O . ALA A 1 189 ? 0.110 2.914 -16.302 1.00 92.12 189 ALA A O 1
ATOM 1600 N N . TYR A 1 190 ? 2.138 3.614 -15.639 1.00 93.38 190 TYR A N 1
ATOM 1601 C CA . TYR A 1 190 ? 2.420 2.473 -14.777 1.00 93.38 190 TYR A CA 1
ATOM 1602 C C . TYR A 1 190 ? 1.846 2.737 -13.387 1.00 93.38 190 TYR A C 1
ATOM 1604 O O . TYR A 1 190 ? 2.284 3.661 -12.701 1.00 93.38 190 TYR A O 1
ATOM 1612 N N . LEU A 1 191 ? 0.853 1.946 -12.991 1.00 95.12 191 LEU A N 1
ATOM 1613 C CA . LEU A 1 191 ? 0.195 2.045 -11.692 1.00 95.12 191 LEU A CA 1
ATOM 1614 C C . LEU A 1 191 ? 0.748 0.967 -10.771 1.00 95.12 191 LEU A C 1
ATOM 1616 O O . LEU A 1 191 ? 0.892 -0.183 -11.191 1.00 95.12 191 LEU A O 1
ATOM 1620 N N . LYS A 1 192 ? 1.040 1.319 -9.522 1.00 96.69 192 LYS A N 1
ATOM 1621 C CA . LYS A 1 192 ? 1.444 0.352 -8.506 1.00 96.69 192 LYS A CA 1
ATOM 1622 C C . LYS A 1 192 ? 0.254 -0.545 -8.182 1.00 96.69 192 LYS A C 1
ATOM 1624 O O . LYS A 1 192 ? -0.791 -0.054 -7.768 1.00 96.69 192 LYS A O 1
ATOM 1629 N N . LEU A 1 193 ? 0.412 -1.848 -8.366 1.00 97.19 193 LEU A N 1
ATOM 1630 C CA . LEU A 1 193 ? -0.549 -2.852 -7.939 1.00 97.19 193 LEU A CA 1
ATOM 1631 C C . LEU A 1 193 ? -0.523 -2.942 -6.411 1.00 97.19 193 LEU A C 1
ATOM 1633 O O . LEU A 1 193 ? 0.499 -3.300 -5.828 1.00 97.19 193 LEU A O 1
ATOM 1637 N N . VAL A 1 194 ? -1.645 -2.612 -5.777 1.00 96.56 194 VAL A N 1
ATOM 1638 C CA . VAL A 1 194 ? -1.793 -2.651 -4.317 1.00 96.56 194 VAL A CA 1
ATOM 1639 C C . VAL A 1 194 ? -2.436 -3.959 -3.880 1.00 96.56 194 VAL A C 1
ATOM 1641 O O . VAL A 1 194 ? -1.959 -4.610 -2.954 1.00 96.56 194 VAL A O 1
ATOM 1644 N N . LEU A 1 195 ? -3.529 -4.341 -4.541 1.00 95.75 195 LEU A N 1
ATOM 1645 C CA . LEU A 1 195 ? -4.254 -5.570 -4.250 1.00 95.75 195 LEU A CA 1
ATOM 1646 C C . LEU A 1 195 ? -4.912 -6.090 -5.522 1.00 95.75 195 LEU A C 1
ATOM 1648 O O . LEU A 1 195 ? -5.525 -5.309 -6.245 1.00 95.75 195 LEU A O 1
ATOM 1652 N N . ASP A 1 196 ? -4.813 -7.394 -5.760 1.00 94.75 196 ASP A N 1
ATOM 1653 C CA . ASP A 1 196 ? -5.408 -8.063 -6.917 1.00 94.75 196 ASP A CA 1
ATOM 1654 C C . ASP A 1 196 ? -6.472 -9.084 -6.498 1.00 94.75 196 ASP A C 1
ATOM 1656 O O . ASP A 1 196 ? -6.380 -9.685 -5.424 1.00 94.75 196 ASP A O 1
ATOM 1660 N N . GLY A 1 197 ? -7.495 -9.270 -7.331 1.00 93.81 197 GLY A N 1
ATOM 1661 C CA . GLY A 1 197 ? -8.621 -10.153 -7.043 1.00 93.81 197 GLY A CA 1
ATOM 1662 C C . GLY A 1 197 ? -9.796 -9.934 -7.992 1.00 93.81 197 GLY A C 1
ATOM 1663 O O . GLY A 1 197 ? -9.609 -9.638 -9.165 1.00 93.81 197 GLY A O 1
ATOM 1664 N N . ARG A 1 198 ? -11.030 -10.082 -7.490 1.00 91.69 198 ARG A N 1
ATOM 1665 C CA . ARG A 1 198 ? -12.246 -9.812 -8.281 1.00 91.69 198 ARG A CA 1
ATOM 1666 C C . ARG A 1 198 ? -12.326 -8.345 -8.710 1.00 91.69 198 ARG A C 1
ATOM 1668 O O . ARG A 1 198 ? -12.844 -8.038 -9.778 1.00 91.69 198 ARG A O 1
ATOM 1675 N N . ILE A 1 199 ? -11.841 -7.461 -7.849 1.00 95.00 199 ILE A N 1
ATOM 1676 C CA . ILE A 1 199 ? -11.504 -6.085 -8.185 1.00 95.00 199 ILE A CA 1
ATOM 1677 C C . ILE A 1 199 ? -10.037 -5.843 -7.852 1.00 95.00 199 ILE A C 1
ATOM 1679 O O . ILE A 1 199 ? -9.502 -6.422 -6.897 1.00 95.00 199 ILE A O 1
ATOM 1683 N N . THR A 1 200 ? -9.409 -4.955 -8.608 1.00 96.12 200 THR A N 1
ATOM 1684 C CA . THR A 1 200 ? -7.987 -4.648 -8.456 1.00 96.12 200 THR A CA 1
ATOM 1685 C C . THR A 1 200 ? -7.823 -3.206 -7.994 1.00 96.12 200 THR A C 1
ATOM 1687 O O . THR A 1 200 ? -8.437 -2.290 -8.543 1.00 96.12 200 THR A O 1
ATOM 1690 N N . LEU A 1 201 ? -7.015 -2.998 -6.955 1.00 96.94 201 LEU A N 1
ATOM 1691 C CA . LEU A 1 201 ? -6.681 -1.684 -6.414 1.00 96.94 201 LEU A CA 1
ATOM 1692 C C . LEU A 1 201 ? -5.284 -1.281 -6.876 1.00 96.94 201 LEU A C 1
ATOM 1694 O O . LEU A 1 201 ? -4.321 -2.038 -6.717 1.00 96.94 201 LEU A O 1
ATOM 1698 N N . TYR A 1 202 ? -5.179 -0.057 -7.377 1.00 96.94 202 TYR A N 1
ATOM 1699 C CA . TYR A 1 202 ? -3.932 0.540 -7.818 1.00 96.94 202 TYR A CA 1
ATOM 1700 C C . TYR A 1 202 ? -3.656 1.878 -7.135 1.00 96.94 202 TYR A C 1
ATOM 1702 O O . TYR A 1 202 ? -4.571 2.648 -6.843 1.00 96.94 202 TYR A O 1
ATOM 1710 N N . GLU A 1 203 ? -2.373 2.183 -6.972 1.00 95.19 203 GLU A N 1
ATOM 1711 C CA . GLU A 1 203 ? -1.848 3.491 -6.593 1.00 95.19 203 GLU A CA 1
ATOM 1712 C C . GLU A 1 203 ? -1.177 4.154 -7.802 1.00 95.19 203 GLU A C 1
ATOM 1714 O O . GLU A 1 203 ? -0.388 3.540 -8.524 1.00 95.19 203 GLU A O 1
ATOM 1719 N N . TYR A 1 204 ? -1.463 5.435 -8.011 1.00 93.69 204 TYR A N 1
ATOM 1720 C CA . TYR A 1 204 ? -0.818 6.263 -9.018 1.00 93.69 204 TYR A CA 1
ATOM 1721 C C . TYR A 1 204 ? -0.154 7.464 -8.361 1.00 93.69 204 TYR A C 1
ATOM 1723 O O . TYR A 1 204 ? -0.814 8.348 -7.815 1.00 93.69 204 TYR A O 1
ATOM 1731 N N . GLU A 1 205 ? 1.166 7.507 -8.450 1.00 90.44 205 GLU A N 1
ATOM 1732 C CA . GLU A 1 205 ? 1.958 8.633 -7.991 1.00 90.44 205 GLU A CA 1
ATOM 1733 C C . GLU A 1 205 ? 2.059 9.692 -9.090 1.00 90.44 205 GLU A C 1
ATOM 1735 O O . GLU A 1 205 ? 2.760 9.518 -10.088 1.00 90.44 205 GLU A O 1
ATOM 1740 N N . HIS A 1 206 ? 1.362 10.809 -8.898 1.00 87.12 206 HIS A N 1
ATOM 1741 C CA . HIS A 1 206 ? 1.467 11.965 -9.772 1.00 87.12 206 HIS A CA 1
ATOM 1742 C C . HIS A 1 206 ? 2.467 12.963 -9.195 1.00 87.12 206 HIS A C 1
ATOM 1744 O O . HIS A 1 206 ? 2.317 13.455 -8.073 1.00 87.12 206 HIS A O 1
ATOM 1750 N N . ILE A 1 207 ? 3.476 13.284 -9.994 1.00 84.12 207 ILE A N 1
ATOM 1751 C CA . ILE A 1 207 ? 4.527 14.231 -9.649 1.00 84.12 207 ILE A CA 1
ATOM 1752 C C . ILE A 1 207 ? 4.333 15.484 -10.495 1.00 84.12 207 ILE A C 1
ATOM 1754 O O . ILE A 1 207 ? 4.317 15.407 -11.723 1.00 84.12 207 ILE A O 1
ATOM 1758 N N . TYR A 1 208 ? 4.247 16.641 -9.846 1.00 81.25 208 TYR A N 1
ATOM 1759 C CA . TYR A 1 208 ? 4.148 17.933 -10.520 1.00 81.25 208 TYR A CA 1
ATOM 1760 C C . TYR A 1 208 ? 5.044 18.967 -9.844 1.00 81.25 208 TYR A C 1
ATOM 1762 O O . TYR A 1 208 ? 5.391 18.855 -8.670 1.00 81.25 208 TYR A O 1
ATOM 1770 N N . LYS A 1 209 ? 5.448 19.980 -10.608 1.00 82.94 209 LYS A N 1
ATOM 1771 C CA . LYS A 1 209 ? 6.271 21.083 -10.110 1.00 82.94 209 LYS A CA 1
ATOM 1772 C C . LYS A 1 209 ? 5.383 22.292 -9.854 1.00 82.94 209 LYS A C 1
ATOM 1774 O O . LYS A 1 209 ? 4.582 22.649 -10.713 1.00 82.94 209 LYS A O 1
ATOM 1779 N N . THR A 1 210 ? 5.550 22.928 -8.705 1.00 81.50 210 THR A N 1
ATOM 1780 C CA . THR A 1 210 ? 5.006 24.263 -8.423 1.00 81.50 210 THR A CA 1
ATOM 1781 C C . THR A 1 210 ? 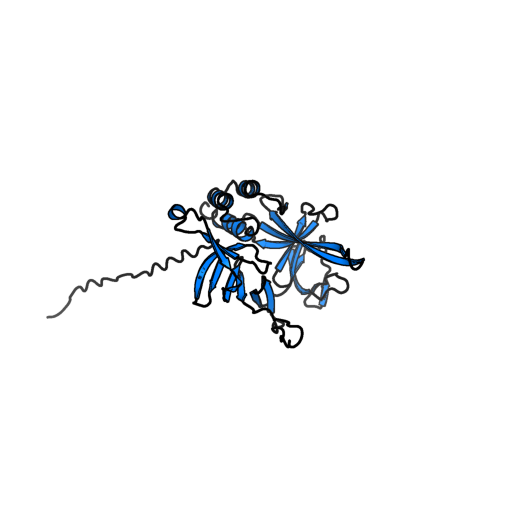6.153 25.199 -8.088 1.00 81.50 210 THR A C 1
ATOM 1783 O O . THR A 1 210 ? 7.232 24.742 -7.723 1.00 81.50 210 THR A O 1
ATOM 1786 N N . MET A 1 211 ? 5.943 26.509 -8.189 1.00 81.56 211 MET A N 1
ATOM 1787 C CA . MET A 1 211 ? 6.853 27.448 -7.538 1.00 81.56 211 MET A CA 1
ATOM 1788 C C . MET A 1 211 ? 6.492 27.566 -6.065 1.00 81.56 211 MET A C 1
ATOM 1790 O O . MET A 1 211 ? 5.319 27.714 -5.722 1.00 81.56 211 MET A O 1
ATOM 1794 N N . ASP A 1 212 ? 7.500 27.494 -5.206 1.00 77.38 212 ASP A N 1
ATOM 1795 C CA . ASP A 1 212 ? 7.368 27.894 -3.815 1.00 77.38 212 ASP A CA 1
ATOM 1796 C C . ASP A 1 212 ? 7.081 29.407 -3.756 1.00 77.38 212 ASP A C 1
ATOM 1798 O O . ASP A 1 212 ? 7.834 30.190 -4.341 1.00 77.38 212 ASP A O 1
ATOM 1802 N N . PRO A 1 213 ? 6.001 29.846 -3.090 1.00 76.00 213 PRO A N 1
ATOM 1803 C CA . PRO A 1 213 ? 5.608 31.254 -3.080 1.00 76.00 213 PRO A CA 1
ATOM 1804 C C . PRO A 1 213 ? 6.572 32.148 -2.287 1.00 76.00 213 PRO A C 1
ATOM 1806 O O . PRO A 1 213 ? 6.553 33.360 -2.465 1.00 76.00 213 PRO A O 1
ATOM 1809 N N . THR A 1 214 ? 7.401 31.564 -1.420 1.00 82.75 214 THR A N 1
ATOM 1810 C CA . THR A 1 214 ? 8.356 32.265 -0.552 1.00 82.75 214 THR A CA 1
ATOM 1811 C C . THR A 1 214 ? 9.755 32.326 -1.151 1.00 82.75 214 THR A C 1
ATOM 1813 O O . THR A 1 214 ? 10.425 33.349 -1.047 1.00 82.75 214 THR A O 1
ATOM 1816 N N . THR A 1 215 ? 10.217 31.235 -1.762 1.00 85.25 215 THR A N 1
ATOM 1817 C CA . THR A 1 215 ? 11.585 31.130 -2.296 1.00 85.25 215 THR A CA 1
ATOM 1818 C C . THR A 1 215 ? 11.653 31.294 -3.812 1.00 85.25 215 THR A C 1
ATOM 1820 O O . THR A 1 215 ? 12.747 31.431 -4.352 1.00 85.25 215 THR A O 1
ATOM 1823 N N . HIS A 1 216 ? 10.510 31.269 -4.512 1.00 79.94 216 HIS A N 1
ATOM 1824 C CA . HIS A 1 216 ? 10.411 31.234 -5.978 1.00 79.94 216 HIS A CA 1
ATOM 1825 C C . HIS A 1 216 ? 11.196 30.088 -6.634 1.00 79.94 216 HIS A C 1
ATOM 1827 O O . HIS A 1 216 ? 11.442 30.093 -7.841 1.00 79.94 216 HIS A O 1
ATOM 1833 N N . LEU A 1 217 ? 11.576 29.075 -5.856 1.00 83.25 217 LEU A N 1
ATOM 1834 C CA . LEU A 1 217 ? 12.241 27.890 -6.366 1.00 83.25 217 LEU A CA 1
ATOM 1835 C C . LEU A 1 217 ? 11.196 26.851 -6.789 1.00 83.25 217 LEU A C 1
ATOM 1837 O O . LEU A 1 217 ? 10.119 26.766 -6.192 1.00 83.25 217 LEU A O 1
ATOM 1841 N N . PRO A 1 218 ? 11.474 26.055 -7.836 1.00 77.38 218 PRO A N 1
ATOM 1842 C CA . PRO A 1 218 ? 10.597 24.964 -8.219 1.00 77.38 218 PRO A CA 1
ATOM 1843 C C . PRO A 1 218 ? 10.617 23.878 -7.138 1.00 77.38 218 PRO A C 1
ATOM 1845 O O . PRO A 1 218 ? 11.623 23.194 -6.949 1.00 77.38 218 PRO A O 1
ATOM 1848 N N . THR A 1 219 ? 9.479 23.677 -6.484 1.00 78.75 219 THR A N 1
ATOM 1849 C CA . THR A 1 219 ? 9.247 22.580 -5.545 1.00 78.75 219 THR A CA 1
ATOM 1850 C C . THR A 1 219 ? 8.512 21.456 -6.258 1.00 78.75 219 THR A C 1
ATOM 1852 O O . THR A 1 219 ? 7.539 21.666 -6.988 1.00 78.75 219 THR A O 1
ATOM 1855 N N . GLN A 1 220 ? 8.999 20.235 -6.070 1.00 79.25 220 GLN A N 1
ATOM 1856 C CA . GLN A 1 220 ? 8.368 19.038 -6.600 1.00 79.25 220 GLN A CA 1
ATOM 1857 C C . GLN A 1 220 ? 7.369 18.506 -5.579 1.00 79.25 220 GLN A C 1
ATOM 1859 O O . GLN A 1 220 ? 7.744 18.120 -4.475 1.00 79.25 220 GLN A O 1
ATOM 1864 N N . ASN A 1 221 ? 6.102 18.467 -5.967 1.00 81.06 221 ASN A N 1
ATOM 1865 C CA . ASN A 1 221 ? 5.034 17.903 -5.162 1.00 81.06 221 ASN A CA 1
ATOM 1866 C C . ASN A 1 221 ? 4.671 16.517 -5.678 1.00 81.06 221 ASN A C 1
ATOM 1868 O O . ASN A 1 221 ? 4.795 16.211 -6.869 1.00 81.06 221 ASN A O 1
ATOM 1872 N N . LYS A 1 222 ? 4.190 15.693 -4.754 1.00 85.25 222 LYS A N 1
ATOM 1873 C CA . LYS A 1 222 ? 3.767 14.322 -4.995 1.00 85.25 222 LYS A CA 1
ATOM 1874 C C . LYS A 1 222 ? 2.364 14.145 -4.437 1.00 85.25 222 LYS A C 1
ATOM 1876 O O . LYS A 1 222 ? 2.134 14.426 -3.264 1.00 85.25 222 LYS A O 1
ATOM 1881 N N . VAL A 1 223 ? 1.452 13.651 -5.266 1.00 86.75 223 VAL A N 1
ATOM 1882 C CA . VAL A 1 223 ? 0.097 13.271 -4.855 1.00 86.75 223 VAL A CA 1
ATOM 1883 C C . VAL A 1 223 ? -0.144 11.829 -5.271 1.00 86.75 223 VAL A C 1
ATOM 1885 O O . VAL A 1 223 ? 0.189 11.434 -6.387 1.00 86.75 223 VAL A O 1
ATOM 1888 N N . VAL A 1 224 ? -0.700 11.040 -4.356 1.00 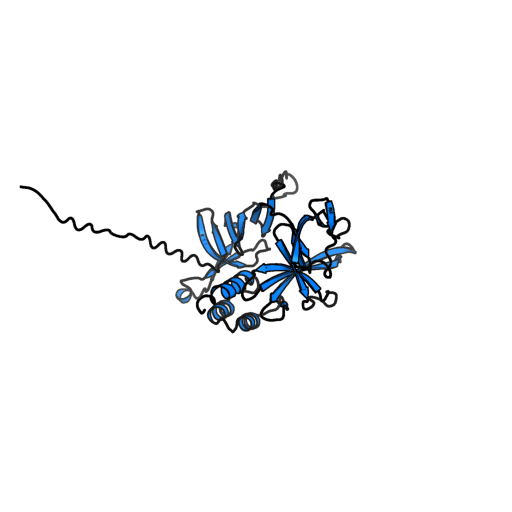89.00 224 VAL A N 1
ATOM 1889 C CA . VAL A 1 224 ? -1.072 9.648 -4.610 1.00 89.00 224 VAL A CA 1
ATOM 1890 C C . VAL A 1 224 ? -2.568 9.596 -4.887 1.00 89.00 224 VAL A C 1
ATOM 1892 O O . VAL A 1 224 ? -3.368 10.033 -4.064 1.00 89.00 224 VAL A O 1
ATOM 1895 N N . TYR A 1 225 ? -2.933 9.059 -6.045 1.00 92.19 225 TYR A N 1
ATOM 1896 C CA . TYR A 1 225 ? -4.309 8.781 -6.439 1.00 92.19 225 TYR A CA 1
ATOM 1897 C C . TYR A 1 225 ? -4.570 7.279 -6.374 1.00 92.19 225 TYR A C 1
ATOM 1899 O O . TYR A 1 225 ? -3.678 6.483 -6.665 1.00 92.19 225 TYR A O 1
ATOM 1907 N N . LEU A 1 226 ? -5.798 6.889 -6.039 1.00 93.69 226 LEU A N 1
ATOM 1908 C CA . LEU A 1 226 ? -6.213 5.490 -6.030 1.00 93.69 226 LEU A CA 1
ATOM 1909 C C . LEU A 1 226 ? -7.108 5.197 -7.232 1.00 93.69 226 LEU A C 1
ATOM 1911 O O . LEU A 1 226 ? -7.982 5.995 -7.567 1.00 93.69 226 LEU A O 1
ATOM 1915 N N . TYR A 1 227 ? -6.911 4.040 -7.857 1.00 94.38 227 TYR A N 1
ATOM 1916 C CA . TYR A 1 227 ? -7.773 3.539 -8.926 1.00 94.38 227 TYR A CA 1
ATOM 1917 C C . TYR A 1 227 ? -8.310 2.165 -8.547 1.00 94.38 227 TYR A C 1
ATOM 1919 O O . TYR A 1 227 ? -7.554 1.321 -8.072 1.00 94.38 227 TYR A O 1
ATOM 1927 N N . ILE A 1 228 ? -9.598 1.932 -8.790 1.00 94.38 228 ILE A N 1
ATOM 1928 C CA . ILE A 1 228 ? -10.216 0.609 -8.671 1.00 94.38 228 ILE A CA 1
ATOM 1929 C C . ILE A 1 228 ? -10.647 0.133 -10.046 1.00 94.38 228 ILE A C 1
ATOM 1931 O O . ILE A 1 228 ? -11.439 0.787 -10.717 1.00 94.38 228 ILE A O 1
ATOM 1935 N N . GLU A 1 229 ? -10.162 -1.031 -10.444 1.00 93.38 229 GLU A N 1
ATOM 1936 C CA . GLU A 1 229 ? -10.643 -1.748 -11.617 1.00 93.38 229 GLU A CA 1
ATOM 1937 C C . GLU A 1 229 ? -11.718 -2.747 -11.181 1.00 93.38 229 GLU A C 1
ATOM 1939 O O . GLU A 1 229 ? -11.454 -3.679 -10.419 1.00 93.38 229 GLU A O 1
ATOM 1944 N N . LYS A 1 230 ? -12.953 -2.505 -11.632 1.00 89.50 230 LYS A N 1
ATOM 1945 C CA . LYS A 1 230 ? -14.125 -3.362 -11.413 1.00 89.50 230 LYS A CA 1
ATOM 1946 C C . LYS A 1 230 ? -14.829 -3.539 -12.757 1.00 89.50 230 LYS A C 1
ATOM 1948 O O . LYS A 1 230 ? -15.521 -2.631 -13.210 1.00 89.50 230 LYS A O 1
ATOM 1953 N N . GLY A 1 231 ? -14.635 -4.691 -13.398 1.00 84.75 231 GLY A N 1
ATOM 1954 C CA . GLY A 1 231 ? -15.040 -4.904 -14.791 1.00 84.75 231 GLY A CA 1
ATOM 1955 C C . GLY A 1 231 ? -13.996 -4.357 -15.770 1.00 84.75 231 GLY A C 1
ATOM 1956 O O . GLY A 1 231 ? -12.804 -4.521 -15.542 1.00 84.75 231 GLY A O 1
ATOM 1957 N N . GLU A 1 232 ? -14.433 -3.713 -16.853 1.00 73.94 232 GLU A N 1
ATOM 1958 C CA . GLU A 1 232 ? -13.552 -3.345 -17.978 1.00 73.94 232 GLU A CA 1
ATOM 1959 C C . GLU A 1 232 ? -12.818 -1.999 -17.820 1.00 73.94 232 GLU A C 1
ATOM 1961 O O . GLU A 1 232 ? -11.958 -1.673 -18.637 1.00 73.94 232 GLU A O 1
ATOM 1966 N N . ALA A 1 233 ? -13.133 -1.198 -16.794 1.00 73.31 233 ALA A N 1
ATOM 1967 C CA . ALA A 1 233 ? -12.571 0.145 -16.635 1.00 73.31 233 ALA A CA 1
ATOM 1968 C C . ALA A 1 233 ? -11.997 0.407 -15.235 1.00 73.31 233 ALA A C 1
ATOM 1970 O O . ALA A 1 233 ? -12.595 0.061 -14.213 1.00 73.31 233 ALA A O 1
ATOM 1971 N N . ALA A 1 234 ? -10.855 1.102 -15.202 1.00 81.19 234 ALA A N 1
ATOM 1972 C CA . ALA A 1 234 ? -10.254 1.633 -13.984 1.00 81.19 234 ALA A CA 1
ATOM 1973 C C . ALA A 1 234 ? -10.929 2.956 -13.579 1.00 81.19 234 ALA A C 1
ATOM 1975 O O . ALA A 1 234 ? -10.830 3.977 -14.266 1.00 81.19 234 ALA A O 1
ATOM 1976 N N . LEU A 1 235 ? -11.602 2.945 -12.435 1.00 86.75 235 LEU A N 1
ATOM 1977 C CA . LEU A 1 235 ? -12.273 4.090 -11.836 1.00 86.75 235 LEU A CA 1
ATOM 1978 C C . LEU A 1 235 ? -11.296 4.850 -10.937 1.00 86.75 235 LEU A C 1
ATOM 1980 O O . LEU A 1 235 ? -10.785 4.296 -9.966 1.00 86.75 235 LEU A O 1
ATOM 1984 N N . LEU A 1 236 ? -11.067 6.129 -11.238 1.00 87.75 236 LEU A N 1
ATOM 1985 C CA . LEU A 1 236 ? -10.352 7.035 -10.338 1.00 87.75 236 LEU A CA 1
ATOM 1986 C C . LEU A 1 236 ? -11.197 7.278 -9.085 1.00 87.75 236 LEU A C 1
ATOM 1988 O O . LEU A 1 236 ? -12.341 7.732 -9.180 1.00 87.75 236 LEU A O 1
ATOM 1992 N N . LEU A 1 237 ? -10.610 7.027 -7.920 1.00 84.62 237 LEU A N 1
ATOM 1993 C CA . LEU A 1 237 ? -11.196 7.376 -6.641 1.00 84.62 237 LEU A CA 1
ATOM 1994 C C . LEU A 1 237 ? -10.771 8.796 -6.265 1.00 84.62 237 LEU A C 1
ATOM 1996 O O . LEU A 1 237 ? -9.622 9.039 -5.897 1.00 84.62 237 LEU A O 1
ATOM 2000 N N . ASP A 1 238 ? -11.703 9.736 -6.381 1.00 73.81 238 ASP A N 1
ATOM 2001 C CA . ASP A 1 238 ? -11.474 11.117 -5.967 1.00 73.81 238 ASP A CA 1
ATOM 2002 C C . ASP A 1 238 ? -11.373 11.209 -4.430 1.00 73.81 238 ASP A C 1
ATOM 2004 O O . ASP A 1 238 ? -12.118 10.550 -3.701 1.00 73.81 238 ASP A O 1
ATOM 2008 N N . GLY A 1 239 ? -10.471 12.050 -3.920 1.00 67.50 239 GLY A N 1
ATOM 2009 C CA . GLY A 1 239 ? -10.329 12.320 -2.486 1.00 67.50 239 GLY A CA 1
ATOM 2010 C C . GLY A 1 239 ? -11.583 12.939 -1.854 1.00 67.50 239 GLY A C 1
ATOM 2011 O O . GLY A 1 239 ? -11.736 12.901 -0.636 1.00 67.50 239 GLY A O 1
ATOM 2012 N N . PHE A 1 240 ? -12.507 13.456 -2.670 1.00 68.81 240 PHE A N 1
ATOM 2013 C CA . PHE A 1 240 ? -13.810 13.970 -2.237 1.00 68.81 240 PHE A CA 1
ATOM 2014 C C . PHE A 1 240 ? -14.930 12.921 -2.205 1.00 68.81 240 PHE A C 1
ATOM 2016 O O . PHE A 1 240 ? -16.083 13.280 -1.949 1.00 68.81 240 PHE A O 1
ATOM 2023 N N . LEU A 1 241 ? -14.633 11.639 -2.462 1.00 77.50 241 LEU A N 1
ATOM 2024 C CA . LEU A 1 241 ? -15.647 10.589 -2.395 1.00 77.50 241 LEU A CA 1
ATOM 2025 C C . LEU A 1 241 ? -16.264 10.524 -0.996 1.00 77.50 241 LEU A C 1
ATOM 2027 O O . LEU A 1 241 ? -15.636 10.116 -0.018 1.00 77.50 241 LEU A O 1
ATOM 2031 N N . ASN A 1 242 ? -17.538 10.897 -0.908 1.00 81.69 242 ASN A N 1
ATOM 2032 C CA . ASN A 1 242 ? -18.281 10.778 0.335 1.00 81.69 242 ASN A CA 1
ATOM 2033 C C . ASN A 1 242 ? -18.710 9.321 0.574 1.00 81.69 242 ASN A C 1
ATOM 2035 O O . ASN A 1 242 ? -18.743 8.489 -0.338 1.00 81.69 242 ASN A O 1
ATOM 2039 N N . LYS A 1 243 ? -19.114 9.012 1.811 1.00 89.69 243 LYS A N 1
ATOM 2040 C CA . LYS A 1 243 ? -19.511 7.650 2.201 1.00 89.69 243 LYS A CA 1
ATOM 2041 C C . LYS A 1 243 ? -20.609 7.030 1.331 1.00 89.69 243 LYS A C 1
ATOM 2043 O O . LYS A 1 243 ? -20.607 5.820 1.147 1.00 89.69 243 LYS A O 1
ATOM 2048 N N . LYS A 1 244 ? -21.526 7.827 0.762 1.00 90.38 244 LYS A N 1
ATOM 2049 C CA . LYS A 1 244 ? -22.579 7.312 -0.134 1.00 90.38 244 LYS A CA 1
ATOM 2050 C C . LYS A 1 244 ? -22.002 6.877 -1.480 1.00 90.38 244 LYS A C 1
ATOM 2052 O O . LYS A 1 244 ? -22.416 5.854 -2.012 1.00 90.38 244 LYS A O 1
ATOM 2057 N N . GLN A 1 245 ? -21.045 7.630 -2.023 1.00 90.69 245 GLN A N 1
ATOM 2058 C CA . GLN A 1 245 ? -20.367 7.265 -3.269 1.00 90.69 245 GLN A CA 1
ATOM 2059 C C . GLN A 1 245 ? -19.489 6.022 -3.083 1.00 90.69 245 GLN A C 1
ATOM 2061 O O . GLN A 1 245 ? -19.510 5.138 -3.935 1.00 90.69 245 GLN A O 1
ATOM 2066 N N . LEU A 1 246 ? -18.794 5.912 -1.944 1.00 91.12 246 LEU A N 1
ATOM 2067 C CA . LEU A 1 246 ? -18.068 4.694 -1.572 1.00 91.12 246 LEU A CA 1
ATOM 2068 C C . LEU A 1 246 ? -19.007 3.492 -1.429 1.00 91.12 246 LEU A C 1
ATOM 2070 O O . LEU A 1 246 ? -18.744 2.445 -2.004 1.00 91.12 246 LEU A O 1
ATOM 2074 N N . ALA A 1 247 ? -20.129 3.647 -0.722 1.00 94.19 247 ALA A N 1
ATOM 2075 C CA . ALA A 1 247 ? -21.132 2.592 -0.595 1.00 94.19 247 ALA A CA 1
ATOM 2076 C C . ALA A 1 247 ? -21.665 2.139 -1.964 1.00 94.19 247 ALA A C 1
ATOM 2078 O O . ALA A 1 247 ? -21.771 0.943 -2.211 1.00 94.19 247 ALA A O 1
ATOM 2079 N N . LYS A 1 248 ? -21.930 3.080 -2.880 1.00 92.69 248 LYS A N 1
ATOM 2080 C CA . LYS A 1 248 ? -22.382 2.769 -4.242 1.00 92.69 248 LYS A CA 1
ATOM 2081 C C . LYS A 1 248 ? -21.368 1.926 -5.025 1.00 92.69 248 LYS A C 1
ATOM 2083 O O . LYS A 1 248 ? -21.761 1.020 -5.748 1.00 92.69 248 LYS A O 1
ATOM 2088 N N . LEU A 1 249 ? -20.066 2.175 -4.862 1.00 91.44 249 LEU A N 1
ATOM 2089 C CA . LEU A 1 249 ? -19.018 1.388 -5.529 1.00 91.44 249 LEU A CA 1
ATOM 2090 C C . LEU A 1 249 ? -19.080 -0.110 -5.170 1.00 91.44 249 LEU A C 1
ATOM 2092 O O . LEU A 1 249 ? -18.736 -0.966 -5.991 1.00 91.44 249 LEU A O 1
ATOM 2096 N N . PHE A 1 250 ? -19.548 -0.420 -3.961 1.00 93.69 250 PHE A N 1
ATOM 2097 C CA . PHE A 1 250 ? -19.650 -1.770 -3.410 1.00 93.69 250 PHE A CA 1
ATOM 2098 C C . PHE A 1 250 ? -21.103 -2.214 -3.190 1.00 93.69 250 PHE A C 1
ATOM 2100 O O . PHE A 1 250 ? -21.345 -3.078 -2.354 1.00 93.69 250 PHE A O 1
ATOM 2107 N N . GLU A 1 251 ? -22.077 -1.638 -3.904 1.00 94.31 251 GLU A N 1
ATOM 2108 C CA . GLU A 1 251 ? -23.512 -1.880 -3.668 1.00 94.31 251 GLU A CA 1
ATOM 2109 C C . GLU A 1 251 ? -23.940 -3.352 -3.806 1.00 94.31 251 GLU A C 1
ATOM 2111 O O . GLU A 1 251 ? -24.912 -3.790 -3.195 1.00 94.31 251 GLU A O 1
ATOM 2116 N N . ASP A 1 252 ? -23.169 -4.147 -4.540 1.00 93.25 252 ASP A N 1
ATOM 2117 C CA . ASP A 1 252 ? -23.334 -5.592 -4.682 1.00 93.25 252 ASP A CA 1
ATOM 2118 C C . ASP A 1 252 ? -22.791 -6.406 -3.486 1.00 93.25 252 ASP A C 1
ATOM 2120 O O . ASP A 1 252 ? -22.907 -7.627 -3.470 1.00 93.25 252 ASP A O 1
ATOM 2124 N N . ASN A 1 253 ? -22.224 -5.754 -2.464 1.00 94.06 253 ASN A N 1
ATOM 2125 C CA . ASN A 1 253 ? -21.767 -6.356 -1.210 1.00 94.06 253 ASN A CA 1
ATOM 2126 C C . ASN A 1 253 ? -22.370 -5.608 -0.004 1.00 94.06 253 ASN A C 1
ATOM 2128 O O . ASN A 1 253 ? -21.750 -4.732 0.602 1.00 94.06 253 ASN A O 1
ATOM 2132 N N . GLN A 1 254 ? -23.604 -5.968 0.361 1.00 94.94 254 GLN A N 1
ATOM 2133 C CA . GLN A 1 254 ? -24.365 -5.313 1.436 1.00 94.94 254 GLN A CA 1
ATOM 2134 C C . GLN A 1 254 ? -23.672 -5.312 2.819 1.00 94.94 254 GLN A C 1
ATOM 2136 O O . GLN A 1 254 ? -23.740 -4.292 3.519 1.00 94.94 254 GLN A O 1
ATOM 2141 N N . PRO A 1 255 ? -22.956 -6.379 3.235 1.00 94.56 255 PRO A N 1
ATOM 2142 C CA . PRO A 1 255 ? -22.147 -6.340 4.453 1.00 94.56 255 PRO A CA 1
ATOM 2143 C C . PRO A 1 255 ? -21.069 -5.246 4.435 1.00 94.56 255 PRO A C 1
ATOM 2145 O O . PRO A 1 255 ? -20.928 -4.507 5.413 1.00 94.56 255 PRO A O 1
ATOM 2148 N N . LEU A 1 256 ? -20.345 -5.084 3.321 1.00 95.12 256 LEU A N 1
ATOM 2149 C CA . LEU A 1 256 ? -19.343 -4.027 3.171 1.00 95.12 256 LEU A CA 1
ATOM 2150 C C . LEU A 1 256 ? -19.986 -2.635 3.127 1.00 95.12 256 LEU A C 1
ATOM 2152 O O . LEU A 1 256 ? -19.514 -1.720 3.805 1.00 95.12 256 LEU A O 1
ATOM 2156 N N . VAL A 1 257 ? -21.097 -2.481 2.402 1.00 96.06 257 VAL A N 1
ATOM 2157 C CA . VAL A 1 257 ? -21.880 -1.232 2.359 1.00 96.06 257 VAL A CA 1
ATOM 2158 C C . VAL A 1 257 ? -22.260 -0.783 3.764 1.00 96.06 257 VAL A C 1
ATOM 2160 O O . VAL A 1 257 ? -22.054 0.376 4.120 1.00 96.06 257 VAL A O 1
ATOM 2163 N N . SER A 1 258 ? -22.744 -1.707 4.592 1.00 95.00 258 SER A N 1
ATOM 2164 C CA . SER A 1 258 ? -23.134 -1.418 5.974 1.00 95.00 258 SER A CA 1
ATOM 2165 C C . SER A 1 258 ? -21.953 -0.897 6.795 1.00 95.00 258 SER A C 1
ATOM 2167 O O . SER A 1 258 ? -22.085 0.078 7.532 1.00 95.00 258 SER A O 1
ATOM 2169 N N . LYS A 1 259 ? -20.767 -1.494 6.629 1.00 94.88 259 LYS A N 1
ATOM 2170 C CA . LYS A 1 259 ? -19.530 -1.049 7.289 1.00 94.88 259 LYS A CA 1
ATOM 2171 C C . LYS A 1 259 ? -19.088 0.343 6.838 1.00 94.88 259 LYS A C 1
ATOM 2173 O O . LYS A 1 259 ? -18.659 1.134 7.673 1.00 94.88 259 LYS A O 1
ATOM 2178 N N . ILE A 1 260 ? -19.222 0.664 5.551 1.00 95.69 260 ILE A N 1
ATOM 2179 C CA . ILE A 1 260 ? -18.915 1.997 5.005 1.00 95.69 260 ILE A CA 1
ATOM 2180 C C . ILE A 1 260 ? -19.904 3.044 5.535 1.00 95.69 260 ILE A C 1
ATOM 2182 O O . ILE A 1 260 ? -19.499 4.112 5.992 1.00 95.69 260 ILE A O 1
ATOM 2186 N N . LEU A 1 261 ? -21.208 2.749 5.509 1.00 94.81 261 LEU A N 1
ATOM 2187 C CA . LEU A 1 261 ? -22.247 3.683 5.957 1.00 94.81 261 LEU A CA 1
ATOM 2188 C C . LEU A 1 261 ? -22.174 3.970 7.463 1.00 94.81 261 LEU A C 1
ATOM 2190 O O . LEU A 1 261 ? -22.422 5.108 7.872 1.00 94.81 261 LEU A O 1
A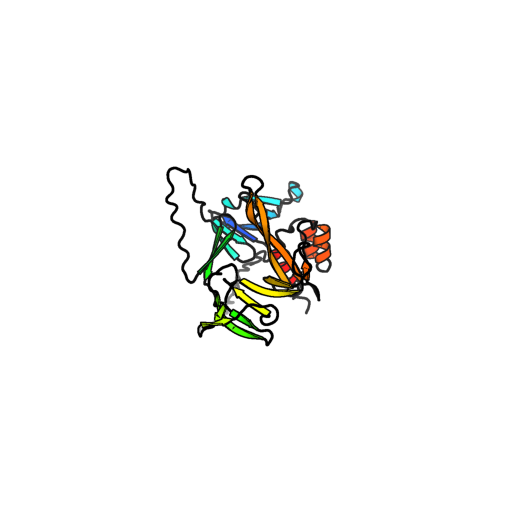TOM 2194 N N . ASN A 1 262 ? -21.775 2.966 8.250 1.00 93.06 262 ASN A N 1
ATOM 2195 C CA . ASN A 1 262 ? -21.506 3.073 9.687 1.00 93.06 262 ASN A CA 1
ATOM 2196 C C . ASN A 1 262 ? -20.121 3.653 10.007 1.00 93.06 262 ASN A C 1
ATOM 2198 O O . ASN A 1 262 ? -19.747 3.712 11.175 1.00 93.06 262 ASN A O 1
ATOM 2202 N N . GLU A 1 263 ? -19.355 4.055 8.989 1.00 92.94 263 GLU A N 1
ATOM 2203 C CA . GLU A 1 263 ? -18.018 4.632 9.134 1.00 92.94 263 GLU A CA 1
ATOM 2204 C C . GLU A 1 263 ? -17.034 3.698 9.857 1.00 92.94 263 GLU A C 1
ATOM 2206 O O . GLU A 1 263 ? -16.067 4.166 10.452 1.00 92.94 263 GLU A O 1
ATOM 2211 N N . GLU A 1 264 ? -17.240 2.375 9.802 1.00 93.75 264 GLU A N 1
ATOM 2212 C CA . GLU A 1 264 ? -16.228 1.392 10.216 1.00 93.75 264 GLU A CA 1
ATOM 2213 C C . GLU A 1 264 ? -15.029 1.459 9.260 1.00 93.75 264 GLU A C 1
ATOM 2215 O O . GLU A 1 264 ? -13.885 1.482 9.717 1.00 93.75 264 GLU A O 1
ATOM 2220 N N . TYR A 1 265 ? -15.307 1.593 7.957 1.00 94.56 265 TYR A N 1
ATOM 2221 C CA . TYR A 1 265 ? -14.327 1.896 6.915 1.00 94.56 265 TYR A CA 1
ATOM 2222 C C . TYR A 1 265 ? -14.565 3.291 6.330 1.00 94.56 265 TYR A C 1
ATOM 2224 O O . TYR A 1 265 ? -15.697 3.654 6.010 1.00 94.56 265 TYR A O 1
ATOM 2232 N N . ILE A 1 266 ? -13.485 4.048 6.138 1.00 92.50 266 ILE A N 1
ATOM 2233 C CA . ILE A 1 266 ? -13.480 5.342 5.437 1.00 92.50 266 ILE A CA 1
ATOM 2234 C C . ILE A 1 266 ? -12.536 5.294 4.232 1.00 92.50 266 ILE A C 1
ATOM 2236 O O . ILE A 1 266 ? -11.807 4.322 4.083 1.00 92.50 266 ILE A O 1
ATOM 2240 N N . MET A 1 267 ? -12.508 6.331 3.389 1.00 90.56 267 MET A N 1
ATOM 2241 C CA . MET A 1 267 ? -11.673 6.382 2.174 1.00 90.56 267 MET A CA 1
ATOM 2242 C C . MET A 1 267 ? -10.206 5.955 2.403 1.00 90.56 267 MET A C 1
ATOM 2244 O O . MET A 1 267 ? -9.642 5.225 1.595 1.00 90.56 267 MET A O 1
ATOM 2248 N N . GLU A 1 268 ? -9.609 6.322 3.542 1.00 90.50 268 GLU A N 1
ATOM 2249 C CA . GLU A 1 268 ? -8.242 5.918 3.921 1.00 90.50 268 GLU A CA 1
ATOM 2250 C C . GLU A 1 268 ? -8.060 4.397 4.089 1.00 90.50 268 GLU A C 1
ATOM 2252 O O . GLU A 1 268 ? -6.954 3.880 3.969 1.00 90.50 268 GLU A O 1
ATOM 2257 N N . ASN A 1 269 ? -9.146 3.663 4.339 1.00 93.31 269 ASN A N 1
ATOM 2258 C CA . ASN A 1 269 ? -9.175 2.213 4.516 1.00 93.31 269 ASN A CA 1
ATOM 2259 C C . ASN A 1 269 ? -9.543 1.466 3.226 1.00 93.31 269 ASN A C 1
ATOM 2261 O O . ASN A 1 269 ? -10.028 0.336 3.295 1.00 93.31 269 ASN A O 1
ATOM 2265 N N . MET A 1 270 ? -9.330 2.072 2.051 1.00 94.62 270 MET A N 1
ATOM 2266 C CA . MET A 1 270 ? -9.688 1.468 0.763 1.00 94.62 270 MET A CA 1
ATOM 2267 C C . MET A 1 270 ? -9.079 0.073 0.570 1.00 94.62 270 MET A C 1
ATOM 2269 O O . MET A 1 270 ? -9.759 -0.828 0.089 1.00 94.62 270 MET A O 1
ATOM 2273 N N . TYR A 1 271 ? -7.836 -0.140 1.014 1.00 95.44 271 TYR A N 1
ATOM 2274 C CA . TYR A 1 271 ? -7.204 -1.462 0.999 1.00 95.44 271 TYR A CA 1
ATOM 2275 C C . TYR A 1 271 ? -8.063 -2.519 1.710 1.00 95.44 271 TYR A C 1
ATOM 2277 O O . TYR A 1 271 ? -8.364 -3.563 1.133 1.00 95.44 271 TYR A O 1
ATOM 2285 N N . LEU A 1 272 ? -8.513 -2.230 2.938 1.00 95.56 272 LEU A N 1
ATOM 2286 C CA . LEU A 1 272 ? -9.334 -3.147 3.730 1.00 95.56 272 LEU A CA 1
ATOM 2287 C C . LEU A 1 272 ? -10.701 -3.386 3.078 1.00 95.56 272 LEU A C 1
ATOM 2289 O O . LEU A 1 272 ? -11.180 -4.516 3.094 1.00 95.56 272 LEU A O 1
ATOM 2293 N N . MET A 1 273 ? -11.306 -2.359 2.467 1.00 95.50 273 MET A N 1
ATOM 2294 C CA . MET A 1 273 ? -12.573 -2.509 1.737 1.00 95.50 273 MET A CA 1
ATOM 2295 C C . MET A 1 273 ? -12.430 -3.442 0.531 1.00 95.50 273 MET A C 1
ATOM 2297 O O . MET A 1 273 ? -13.224 -4.365 0.365 1.00 95.50 273 MET A O 1
ATOM 2301 N N . VAL A 1 274 ? -11.405 -3.225 -0.298 1.00 95.62 274 VAL A N 1
ATOM 2302 C CA . VAL A 1 274 ? -11.142 -4.044 -1.490 1.00 95.62 274 VAL A CA 1
ATOM 2303 C C . VAL A 1 274 ? -10.792 -5.474 -1.074 1.00 95.62 274 VAL A C 1
ATOM 2305 O O . VAL A 1 274 ? -11.316 -6.423 -1.654 1.00 95.62 274 VAL A O 1
ATOM 2308 N N . LYS A 1 275 ? -9.994 -5.648 -0.012 1.00 95.12 275 LYS A N 1
ATOM 2309 C CA . LYS A 1 275 ? -9.698 -6.962 0.574 1.00 95.12 275 LYS A CA 1
ATOM 2310 C C . LYS A 1 275 ? -10.963 -7.674 1.045 1.00 95.12 275 LYS A C 1
ATOM 2312 O O . LYS A 1 275 ? -11.178 -8.826 0.681 1.00 95.12 275 LYS A O 1
ATOM 2317 N N . TYR A 1 276 ? -11.823 -6.983 1.794 1.00 94.94 276 TYR A N 1
ATOM 2318 C CA . TYR A 1 276 ? -13.111 -7.516 2.239 1.00 94.94 276 TYR A CA 1
ATOM 2319 C C . TYR A 1 276 ? -13.958 -7.988 1.052 1.00 94.94 276 TYR A C 1
ATOM 2321 O O . TYR A 1 276 ? -14.467 -9.109 1.046 1.00 94.94 276 TYR A O 1
ATOM 2329 N N . TYR A 1 277 ? -14.072 -7.151 0.019 1.00 93.94 277 TYR A N 1
ATOM 2330 C CA . TYR A 1 277 ? -14.844 -7.465 -1.179 1.00 93.94 277 TYR A CA 1
ATOM 2331 C C . TYR A 1 277 ? -14.288 -8.681 -1.941 1.00 93.94 277 TYR A C 1
ATOM 2333 O O . TYR A 1 277 ? -15.059 -9.531 -2.389 1.00 93.94 277 TYR A O 1
ATOM 2341 N N . ASN A 1 278 ? -12.961 -8.778 -2.071 1.00 93.25 278 ASN A N 1
ATOM 2342 C CA . ASN A 1 278 ? -12.288 -9.858 -2.796 1.00 93.25 278 ASN A CA 1
ATOM 2343 C C . ASN A 1 278 ? -12.378 -11.221 -2.090 1.00 93.25 278 ASN A C 1
ATOM 2345 O O . ASN A 1 278 ? -12.327 -12.247 -2.770 1.00 93.25 278 ASN A O 1
ATOM 2349 N N . THR A 1 279 ? -12.532 -11.252 -0.763 1.00 89.50 279 THR A N 1
ATOM 2350 C CA . THR A 1 279 ? -12.582 -12.507 0.006 1.00 89.50 279 THR A CA 1
ATOM 2351 C C . THR A 1 279 ? -14.006 -13.023 0.234 1.00 89.50 279 THR A C 1
ATOM 2353 O O . THR A 1 279 ? -14.247 -14.215 0.071 1.00 89.50 279 THR A O 1
ATOM 2356 N N . MET A 1 280 ? -14.974 -12.154 0.552 1.00 76.81 280 MET A N 1
ATOM 2357 C CA . MET A 1 280 ? -16.309 -12.578 1.026 1.00 76.81 280 MET A CA 1
ATOM 2358 C C . MET A 1 280 ? -17.254 -13.130 -0.059 1.00 76.81 280 MET A C 1
ATOM 2360 O O . MET A 1 280 ? -18.336 -13.604 0.259 1.00 76.81 280 MET A O 1
ATOM 2364 N N . ASN A 1 281 ? -16.867 -13.092 -1.337 1.00 59.88 281 ASN A N 1
ATOM 2365 C CA . ASN A 1 281 ? -17.653 -13.645 -2.451 1.00 59.88 281 ASN A CA 1
ATOM 2366 C C . ASN A 1 281 ? -17.078 -14.962 -3.007 1.00 59.88 281 ASN A C 1
ATOM 2368 O O . ASN A 1 281 ? -17.465 -15.387 -4.091 1.00 59.88 281 ASN A O 1
ATOM 2372 N N . ARG A 1 282 ? -16.128 -15.594 -2.302 1.00 54.53 282 ARG A N 1
ATOM 2373 C CA . ARG A 1 282 ? -15.598 -16.917 -2.674 1.00 54.53 282 ARG A CA 1
ATOM 2374 C C . ARG A 1 282 ? -16.462 -18.084 -2.191 1.00 54.53 282 ARG A C 1
ATOM 2376 O O . ARG A 1 282 ? -16.244 -19.193 -2.648 1.00 54.53 282 ARG A O 1
ATOM 2383 N N . GLU A 1 283 ? -17.432 -17.842 -1.311 1.00 46.19 283 GLU A N 1
ATOM 2384 C CA . GLU A 1 283 ? -18.312 -18.885 -0.756 1.00 46.19 283 GLU A CA 1
ATOM 2385 C C . GLU A 1 283 ? -19.582 -19.141 -1.595 1.00 46.19 283 GLU A C 1
ATOM 2387 O O . GLU A 1 283 ? -20.451 -19.902 -1.178 1.00 46.19 283 GLU A O 1
ATOM 2392 N N . SER A 1 284 ? -19.717 -18.510 -2.768 1.00 39.31 284 SER A N 1
ATOM 2393 C CA . SER A 1 284 ? -20.883 -18.651 -3.659 1.00 39.31 284 SER A CA 1
ATOM 2394 C C . SER A 1 284 ? -20.585 -19.308 -5.017 1.00 39.31 284 SER A C 1
ATOM 2396 O O . SER A 1 284 ? -21.436 -19.266 -5.909 1.00 39.31 284 SER A O 1
ATOM 2398 N N . LEU A 1 285 ? -19.412 -19.932 -5.167 1.00 37.06 285 LEU A N 1
ATOM 2399 C CA . LEU A 1 285 ? -19.019 -20.798 -6.290 1.00 37.06 285 LEU A CA 1
ATOM 2400 C C . LEU A 1 285 ? -18.592 -22.165 -5.753 1.00 37.06 285 LEU A C 1
ATOM 2402 O O . LEU A 1 285 ? -18.883 -23.164 -6.443 1.00 37.06 285 LEU A O 1
#

Secondary structure (DSSP, 8-state):
-----------------------TT-EEEEETT--EEEEEEESTTSTT-EEEEEPTTHHHHS--EEEEEGGGEEEEEETTEEEEE-PPP---SS----------TTEEEEEETTEEEEEEPPPEEEEETT--EEEEEEEEEETTEEEEEETT--EE---TTTEEEEEETTEEEEEEE---SSTT--SEEEEEEEE-SSSEEEEEEEEEEEE-TTT--EEEEEEEEEEEE-SSSEEEE-TT--HHHHHHHTTT-HHHHHHHHTTSS-GGGHHHHHHHHHHHTSTT-

Foldseek 3Di:
DDDDDPPPPPPPPPPVCPVPVVVPLWKWFQAPVRDIATAHWPPFQDQAIWGWHQDPCCVPVVDRTDIDGRQRGQWIQDLNAIWGAADDFDCPVPDDPPPPPDQDPQWFWDDTHRIIGIDGFDFKWWQWPVRDIFTFDWDDDPPPAIWTAGPVRDTDHDDPNTTQWIDDRNWIWGWDQADAPDPPGDRIDTWTFSDDALKTKTKDKDWDWDQDPVPRDTDIDIDIWMWIGHPPHTHTDDPPQDLVNVLVVVVVPVVLNVCSVSVSDDPVSVSSSVVCSRPPPPVPD

Sequence (285 aa):
MILPHKSFLLLAFVIPLFSFSQNEFLDYGIDRKNDTTYGTIRNAITKNGLLVEKNPKSTENRLMFRTHKLRHYKKIRFNDDMYWYEKPSVTDGIYTQSTPRIIPEDSIAKRFGDFINVQKRLPDFVVTKTNDTIYGKFRDPIFWKFHFLDTDNVKIKIEKDHIKAYRFNNDIYIHKEKRKATIFDKDGAYLKLVLDGRITLYEYEHIYKTMDPTTHLPTQNKVVYLYIEKGEAALLLDGFLNKKQLAKLFEDNQPLVSKILNEEYIMENMYLMVKYYNTMNRESL

pLDDT: mean 83.51, std 15.95, range [37.06, 97.19]

Organism: NCBI:txid59602